Protein AF-U4TG75-F1 (afdb_monomer_lite)

Foldseek 3Di:
DDDDDDDDDDDDDDDDDPPPPPPPPPPPDDDQDAFEFEWPDPCDPADDPVQDPCLFALPDDPDPVCVVVVDRRFDAAEAAAPCFPVDKHKYFYAYPVRFGDQQPQKQKWKWFAAPVGAIEIGSPQWDDPDRRRRIIMGTDHNQLRQDFAKTSFIKMWIAGPVRPDIIITHTHIYGYHYDPPDNDDHDSYDDVVVVVVVVVVVVVVVVVVVVVVVVVVVVVVVVVVVVVVVVVVVVVVVVVVVVVVVVVVVVVVCPPPVVVVVVVVVVVVCVVVVVDDVVVVCPPPVNVVVVCVVVVD

Secondary structure (DSSP, 8-state):
--------------------------------PPEEEEES-S--SS--GGG-S-TTT--S--SHHHHHHT--SS-EEEEETT-TTT--EEEEEEETTSPBPP-TTEEEEEEEE-TT--EEEE-TTEEEEEGGGTEEEE---TTTTSS-EE-SEEEEEEEETTS--EEEPPP-EEEEE--TT--PPPPS-EEHHHHHHHHHHHHHHHHHHHHHHHHHHHHHHHHHHHHHHHHHHHHHHHHHHHHHHHHHHHHHTTTTHHHHHHHHHHHHHHHHTTSS-HHHHHTSHHHHHHHHHHHT-

Organism: NCBI:txid1231336

pLDDT: mean 71.34, std 18.8, range [27.69, 92.88]

Radius of gyration: 55.12 Å; chains: 1; bounding box: 110×77×167 Å

Sequence (297 aa):
MVQSTYQDQTAGDQNQSAQDQLAPTHGDLPFERPLVFYIGHDKAFYLQRTQTTDEETFTTPQTLLERYTDRRILPPVVLRQGESGMVKFTCLFLNYDGTPFDLNGLLASFEGSDTDGYPIVTDEGFGAVDAANGLLSWMPGREITKRAGHFRTAHFKLETVDRTGISITLDFDLHVIQNAVAWPKPEAGYLSEYNRGLRQMFEMQRIYSDSMQHRLDATELTIANRLQLMSARLSQMNTQLGNIQNAIDKNDLLTKSGAKDQITDLVKQALADGTIDINDIIQQADVRSSISKLAGN

Structure (mmCIF, N/CA/C/O backbone):
data_AF-U4TG75-F1
#
_entry.id   AF-U4TG75-F1
#
loop_
_atom_site.group_PDB
_atom_site.id
_atom_site.type_symbol
_atom_site.label_atom_id
_atom_site.label_alt_id
_atom_site.label_comp_id
_atom_site.label_asym_id
_atom_site.label_entity_id
_atom_site.label_seq_id
_atom_site.pdbx_PDB_ins_code
_atom_site.Cartn_x
_atom_site.Cartn_y
_atom_site.Cartn_z
_atom_site.occupancy
_atom_site.B_iso_or_equiv
_atom_site.auth_seq_id
_atom_site.auth_comp_id
_atom_site.auth_asym_id
_atom_site.auth_atom_id
_atom_site.pdbx_PDB_model_num
ATOM 1 N N . MET A 1 1 ? 21.920 -61.191 -60.377 1.00 35.59 1 MET A N 1
ATOM 2 C CA . MET A 1 1 ? 22.172 -60.020 -59.506 1.00 35.59 1 MET A CA 1
ATOM 3 C C . MET A 1 1 ? 21.392 -58.878 -60.145 1.00 35.59 1 MET A C 1
ATOM 5 O O . MET A 1 1 ? 21.698 -58.582 -61.284 1.00 35.59 1 MET A O 1
ATOM 9 N N . VAL A 1 2 ? 20.305 -58.308 -59.629 1.00 38.41 2 VAL A N 1
ATOM 10 C CA . VAL A 1 2 ? 19.799 -58.087 -58.265 1.00 38.41 2 VAL A CA 1
ATOM 11 C C . VAL A 1 2 ? 18.253 -58.065 -58.338 1.00 38.41 2 VAL A C 1
ATOM 13 O O . VAL A 1 2 ? 17.705 -57.524 -59.293 1.00 38.41 2 VAL A O 1
ATOM 16 N N . GLN A 1 3 ? 17.569 -58.667 -57.359 1.00 28.00 3 GLN A N 1
ATOM 17 C CA . GLN A 1 3 ? 16.126 -58.527 -57.085 1.00 28.00 3 GLN A CA 1
ATOM 18 C C . GLN A 1 3 ? 15.937 -57.599 -55.874 1.00 28.00 3 GLN A C 1
ATOM 20 O O . GLN A 1 3 ? 16.705 -57.726 -54.925 1.00 28.00 3 GLN A O 1
ATOM 25 N N . SER A 1 4 ? 14.913 -56.737 -55.898 1.00 32.59 4 SER A N 1
ATOM 26 C CA . SER A 1 4 ? 14.019 -56.360 -54.773 1.00 32.59 4 SER A CA 1
ATOM 27 C C . SER A 1 4 ? 13.130 -55.197 -55.263 1.00 32.59 4 SER A C 1
ATOM 29 O O . SER A 1 4 ? 13.667 -54.158 -55.630 1.00 32.59 4 SER A O 1
ATOM 31 N N . THR A 1 5 ? 11.852 -55.368 -55.611 1.00 33.56 5 THR A N 1
ATOM 32 C CA . THR A 1 5 ? 10.632 -55.603 -54.800 1.00 33.56 5 THR A CA 1
ATOM 33 C C . THR A 1 5 ? 10.155 -54.362 -54.028 1.00 33.56 5 THR A C 1
ATOM 35 O O . THR A 1 5 ? 10.804 -53.894 -53.099 1.00 33.56 5 THR A 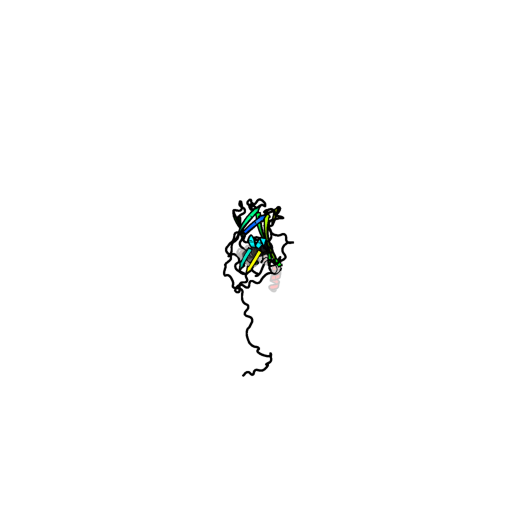O 1
ATOM 38 N N . TYR A 1 6 ? 8.987 -53.863 -54.451 1.00 32.72 6 TYR A N 1
ATOM 39 C CA . TYR A 1 6 ? 8.119 -52.876 -53.797 1.00 32.72 6 TYR A CA 1
ATOM 40 C C . TYR A 1 6 ? 7.576 -53.397 -52.451 1.00 32.72 6 TYR A C 1
ATOM 42 O O . TYR A 1 6 ? 7.063 -54.513 -52.424 1.00 32.72 6 TYR A O 1
ATOM 50 N N . GLN A 1 7 ? 7.583 -52.568 -51.400 1.00 31.28 7 GLN A N 1
ATOM 51 C CA . GLN A 1 7 ? 6.669 -52.619 -50.237 1.00 31.28 7 GLN A CA 1
ATOM 52 C C . GLN A 1 7 ? 6.463 -51.173 -49.752 1.00 31.28 7 GLN A C 1
ATOM 54 O O . GLN A 1 7 ? 7.431 -50.441 -49.571 1.00 31.28 7 GLN A O 1
ATOM 59 N N . ASP A 1 8 ? 5.268 -50.609 -49.904 1.00 29.34 8 ASP A N 1
ATOM 60 C CA . ASP A 1 8 ? 4.115 -50.660 -48.987 1.00 29.34 8 ASP A CA 1
ATOM 61 C C . ASP A 1 8 ? 4.384 -49.937 -47.654 1.00 29.34 8 ASP A C 1
ATOM 63 O O . ASP A 1 8 ? 5.054 -50.441 -46.755 1.00 29.34 8 ASP A O 1
ATOM 67 N N . GLN A 1 9 ? 3.895 -48.697 -47.582 1.00 34.97 9 GLN A N 1
ATOM 68 C CA . GLN A 1 9 ? 3.887 -47.857 -46.392 1.00 34.97 9 GLN A CA 1
ATOM 69 C C . GLN A 1 9 ? 2.525 -48.011 -45.724 1.00 34.97 9 GLN A C 1
ATOM 71 O O . GLN A 1 9 ? 1.570 -47.367 -46.139 1.00 34.97 9 GLN A O 1
ATOM 76 N N . THR A 1 10 ? 2.433 -48.823 -44.675 1.00 30.47 10 THR A N 1
ATOM 77 C CA . THR A 1 10 ? 1.522 -48.584 -43.545 1.00 30.47 10 THR A CA 1
ATOM 78 C C . THR A 1 10 ? 1.917 -49.442 -42.340 1.00 30.47 10 THR A C 1
ATOM 80 O O . THR A 1 10 ? 2.325 -50.588 -42.480 1.00 30.47 10 THR A O 1
ATOM 83 N N . ALA A 1 11 ? 1.712 -48.852 -41.159 1.00 28.62 11 ALA A N 1
ATOM 84 C CA . ALA A 1 11 ? 1.714 -49.445 -39.820 1.00 28.62 11 ALA A CA 1
ATOM 85 C C . ALA A 1 11 ? 3.076 -49.719 -39.151 1.00 28.62 11 ALA A C 1
ATOM 87 O O . ALA A 1 11 ? 3.708 -50.758 -39.310 1.00 28.62 11 ALA A O 1
ATOM 88 N N . GLY A 1 12 ? 3.436 -48.780 -38.275 1.00 27.69 12 GLY A N 1
ATOM 89 C CA . GLY A 1 12 ? 4.438 -48.923 -37.227 1.00 27.69 12 GLY A CA 1
ATOM 90 C C . GLY A 1 12 ? 4.221 -47.868 -36.142 1.00 27.69 12 GLY A C 1
ATOM 91 O O . GLY A 1 12 ? 5.112 -47.073 -35.874 1.00 27.69 12 GLY A O 1
ATOM 92 N N . ASP A 1 13 ? 3.013 -47.824 -35.570 1.00 33.47 13 ASP A N 1
ATOM 93 C CA . ASP A 1 13 ? 2.769 -47.181 -34.277 1.00 33.47 13 ASP A CA 1
ATOM 94 C C . ASP A 1 13 ? 3.615 -47.897 -33.219 1.00 33.47 13 ASP A C 1
ATOM 96 O O . ASP A 1 13 ? 3.438 -49.098 -33.014 1.00 33.47 13 ASP A O 1
ATOM 100 N N . GLN A 1 14 ? 4.517 -47.172 -32.553 1.00 29.17 14 GLN A N 1
ATOM 101 C CA . GLN A 1 14 ? 4.589 -47.105 -31.088 1.00 29.17 14 GLN A CA 1
ATOM 102 C C . GLN A 1 14 ? 5.772 -46.244 -30.614 1.00 29.17 14 GLN A C 1
ATOM 104 O O . GLN A 1 14 ? 6.928 -46.488 -30.944 1.00 29.17 14 GLN A O 1
ATOM 109 N N . ASN A 1 15 ? 5.439 -45.310 -29.720 1.00 33.03 15 ASN A N 1
ATOM 110 C CA . ASN A 1 15 ? 6.299 -44.756 -28.673 1.00 33.03 15 ASN A CA 1
ATOM 111 C C . ASN A 1 15 ? 7.528 -43.947 -29.090 1.00 33.03 15 ASN A C 1
ATOM 113 O O . ASN A 1 15 ? 8.650 -44.378 -28.854 1.00 33.03 15 ASN A O 1
ATOM 117 N N . GLN A 1 16 ? 7.312 -42.693 -29.487 1.00 31.17 16 GLN A N 1
ATOM 118 C CA . GLN A 1 16 ? 8.100 -41.587 -28.933 1.00 31.17 16 GLN A CA 1
ATOM 119 C C . GLN A 1 16 ? 7.142 -40.437 -28.640 1.00 31.17 16 GLN A C 1
ATOM 121 O O . GLN A 1 16 ? 6.866 -39.588 -29.482 1.00 31.17 16 GLN A O 1
ATOM 126 N N . SER A 1 17 ? 6.576 -40.471 -27.431 1.00 28.91 17 SER A N 1
ATOM 127 C CA . SER A 1 17 ? 6.026 -39.297 -26.761 1.00 28.91 17 SER A CA 1
ATOM 128 C C . SER A 1 17 ? 6.951 -38.122 -27.032 1.00 28.91 17 SER A C 1
ATOM 130 O O . SER A 1 17 ? 8.139 -38.211 -26.709 1.00 28.91 17 SER A O 1
ATOM 132 N N . ALA A 1 18 ? 6.396 -37.085 -27.657 1.00 33.47 18 ALA A N 1
ATOM 133 C CA . ALA A 1 18 ? 7.029 -35.799 -27.853 1.00 33.47 18 ALA A CA 1
ATOM 134 C C . ALA A 1 18 ? 7.706 -35.404 -26.541 1.00 33.47 18 ALA A C 1
ATOM 136 O O . ALA A 1 18 ? 7.055 -35.017 -25.573 1.00 33.47 18 ALA A O 1
ATOM 137 N N . GLN A 1 19 ? 9.021 -35.602 -26.490 1.00 30.70 19 GLN A N 1
ATOM 138 C CA . GLN A 1 19 ? 9.854 -34.911 -25.539 1.00 30.70 19 GLN A CA 1
ATOM 139 C C . GLN A 1 19 ? 9.694 -33.454 -25.937 1.00 30.70 19 GLN A C 1
ATOM 141 O O . GLN A 1 19 ? 10.280 -33.020 -26.930 1.00 30.70 19 GLN A O 1
ATOM 146 N N . ASP A 1 20 ? 8.833 -32.750 -25.202 1.00 36.22 20 ASP A N 1
ATOM 147 C CA . ASP A 1 20 ? 8.968 -31.324 -24.975 1.00 36.22 20 ASP A CA 1
ATOM 148 C C . ASP A 1 20 ? 10.453 -31.095 -24.725 1.00 36.22 20 ASP A C 1
ATOM 150 O O . ASP A 1 20 ? 10.990 -31.404 -23.656 1.00 36.22 20 ASP A O 1
ATOM 154 N N . GLN A 1 21 ? 11.148 -30.652 -25.768 1.00 34.31 21 GLN A N 1
ATOM 155 C CA . GLN A 1 21 ? 12.479 -30.112 -25.639 1.00 34.31 21 GLN A CA 1
ATOM 156 C C . GLN A 1 21 ? 12.279 -28.809 -24.876 1.00 34.31 21 GLN A C 1
ATOM 158 O O . GLN A 1 21 ? 12.128 -27.742 -25.464 1.00 34.31 21 GLN A O 1
ATOM 163 N N . LEU A 1 22 ? 12.204 -28.934 -23.547 1.00 36.91 22 LEU A N 1
ATOM 164 C CA . LEU A 1 22 ? 12.426 -27.857 -22.604 1.00 36.91 22 LEU A CA 1
ATOM 165 C C . LEU A 1 22 ? 13.678 -27.146 -23.093 1.00 36.91 22 LEU A C 1
ATOM 167 O O . LEU A 1 22 ? 14.778 -27.708 -23.058 1.00 36.91 22 LEU A O 1
ATOM 171 N N . ALA A 1 23 ? 13.478 -25.940 -23.625 1.00 33.78 23 ALA A N 1
ATOM 172 C CA . ALA A 1 23 ? 14.564 -25.049 -23.970 1.00 33.78 23 ALA A CA 1
ATOM 173 C C . ALA A 1 23 ? 15.543 -25.038 -22.787 1.00 33.78 23 ALA A C 1
ATOM 175 O O . ALA A 1 23 ? 15.088 -25.008 -21.638 1.00 33.78 23 ALA A O 1
ATOM 176 N N . PRO A 1 24 ? 16.863 -25.119 -23.030 1.00 34.06 24 PRO A N 1
ATOM 177 C CA . PRO A 1 24 ? 17.830 -25.150 -21.950 1.00 34.06 24 PRO A CA 1
ATOM 178 C C . PRO A 1 24 ? 17.619 -23.901 -21.102 1.00 34.06 24 PRO A C 1
ATOM 180 O O . PRO A 1 24 ? 17.888 -22.785 -21.546 1.00 34.06 24 PRO A O 1
ATOM 183 N N . THR A 1 25 ? 17.101 -24.095 -19.889 1.00 38.25 25 THR A N 1
ATOM 184 C CA . THR A 1 25 ? 17.026 -23.057 -18.872 1.00 38.25 25 THR A CA 1
ATOM 185 C C . THR A 1 25 ? 18.458 -22.635 -18.603 1.00 38.25 25 THR A C 1
ATOM 187 O O . THR A 1 25 ? 19.186 -23.327 -17.888 1.00 38.25 25 THR A O 1
ATOM 190 N N . HIS A 1 26 ? 18.886 -21.533 -19.220 1.00 34.78 26 HIS A N 1
ATOM 191 C CA . HIS A 1 26 ? 20.024 -20.787 -18.717 1.00 34.78 26 HIS A CA 1
ATOM 192 C C . HIS A 1 26 ? 19.678 -20.455 -17.271 1.00 34.78 26 HIS A C 1
ATOM 194 O O . HIS A 1 26 ? 18.754 -19.692 -16.994 1.00 34.78 26 HIS A O 1
ATOM 200 N N . GLY A 1 27 ? 20.363 -21.135 -16.355 1.00 39.12 27 GLY A N 1
ATOM 201 C CA . GLY A 1 27 ? 20.294 -20.910 -14.922 1.00 39.12 27 GLY A CA 1
ATOM 202 C C . GLY A 1 27 ? 20.982 -19.604 -14.549 1.00 39.12 27 GLY A C 1
ATOM 203 O O . GLY A 1 27 ? 21.851 -19.605 -13.686 1.00 39.12 27 GLY A O 1
ATOM 204 N N . ASP A 1 28 ? 20.590 -18.509 -15.191 1.00 39.69 28 ASP A N 1
ATOM 205 C CA . ASP A 1 28 ? 20.942 -17.171 -14.760 1.00 39.69 28 ASP A CA 1
ATOM 206 C C . ASP A 1 28 ? 19.847 -16.738 -13.789 1.00 39.69 28 ASP A C 1
ATOM 208 O O . ASP A 1 28 ? 18.754 -16.320 -14.173 1.00 39.69 28 ASP A O 1
ATOM 212 N N . LEU A 1 29 ? 20.128 -16.899 -12.494 1.00 50.81 29 LEU A N 1
ATOM 213 C CA . LEU A 1 29 ? 19.419 -16.149 -11.461 1.00 50.81 29 LEU A CA 1
ATOM 214 C C . LEU A 1 29 ? 19.407 -14.672 -11.897 1.00 50.81 29 LEU A C 1
ATOM 216 O O . LEU A 1 29 ? 20.460 -14.171 -12.306 1.00 50.81 29 LEU A O 1
ATOM 220 N N . PRO A 1 30 ? 18.264 -13.967 -11.854 1.00 49.81 30 PRO A N 1
ATOM 221 C CA . PRO A 1 30 ? 18.232 -12.571 -12.253 1.00 49.81 30 PRO A CA 1
ATOM 222 C C . PRO A 1 30 ? 19.154 -11.781 -11.321 1.00 49.81 30 PRO A C 1
ATOM 224 O O . PRO A 1 30 ? 18.874 -11.620 -10.136 1.00 49.81 30 PRO A O 1
ATOM 227 N N . PHE A 1 31 ? 20.292 -11.326 -11.845 1.00 49.25 31 PHE A N 1
ATOM 228 C CA . PHE A 1 31 ? 21.137 -10.369 -11.142 1.00 49.25 31 PHE A CA 1
ATOM 229 C C . PHE A 1 31 ? 20.318 -9.099 -10.898 1.00 49.25 31 PHE A C 1
ATOM 231 O O . PHE A 1 31 ? 19.658 -8.611 -11.820 1.00 49.25 31 PHE A O 1
ATOM 238 N N . GLU A 1 32 ? 20.373 -8.562 -9.679 1.00 55.28 32 GLU A N 1
ATOM 239 C CA . GLU A 1 32 ? 19.770 -7.277 -9.326 1.00 55.28 32 GLU A CA 1
ATOM 240 C C . GLU A 1 32 ? 20.377 -6.188 -10.220 1.00 55.28 32 GLU A C 1
ATOM 242 O O . GLU A 1 32 ? 21.497 -5.720 -10.008 1.00 55.28 32 GLU A O 1
ATOM 247 N N . ARG A 1 33 ? 19.663 -5.822 -11.286 1.00 63.62 33 ARG A N 1
ATOM 248 C CA . ARG A 1 33 ? 20.045 -4.708 -12.150 1.00 63.62 33 ARG A CA 1
ATOM 249 C C . ARG A 1 33 ? 19.366 -3.445 -11.633 1.00 63.62 33 ARG A C 1
ATOM 251 O O . ARG A 1 33 ? 18.177 -3.500 -11.313 1.00 63.62 33 ARG A O 1
ATOM 258 N N . PRO A 1 34 ? 20.084 -2.312 -11.555 1.00 72.12 34 PRO A N 1
ATOM 259 C CA . PRO A 1 34 ? 19.437 -1.048 -11.266 1.00 72.12 34 PRO A CA 1
ATOM 260 C C . PRO A 1 34 ? 18.454 -0.724 -12.398 1.00 72.12 34 PRO A C 1
ATOM 262 O O . PRO A 1 34 ? 18.806 -0.793 -13.578 1.00 72.12 34 PRO A O 1
ATOM 265 N N . LEU A 1 35 ? 17.219 -0.403 -12.032 1.00 82.81 35 LEU A N 1
ATOM 266 C CA . LEU A 1 35 ? 16.181 0.043 -12.951 1.00 82.81 35 LEU A CA 1
ATOM 267 C C . LEU A 1 35 ? 16.295 1.557 -13.093 1.00 82.81 35 LEU A C 1
ATOM 269 O O . LEU A 1 35 ? 16.417 2.255 -12.092 1.00 82.81 35 LEU A O 1
ATOM 273 N N . VAL A 1 36 ? 16.279 2.072 -14.319 1.00 82.69 36 VAL A N 1
ATOM 274 C CA . VAL A 1 36 ? 16.409 3.510 -14.584 1.00 82.69 36 VAL A CA 1
ATOM 275 C C . VAL A 1 36 ? 15.161 3.989 -15.307 1.00 82.69 36 VAL A C 1
ATOM 277 O O . VAL A 1 36 ? 14.793 3.427 -16.338 1.00 82.69 36 VAL A O 1
ATOM 280 N N . PHE A 1 37 ? 14.529 5.029 -14.770 1.00 83.56 37 PHE A N 1
ATOM 281 C CA . PHE A 1 37 ? 13.285 5.596 -15.273 1.00 83.56 37 PHE A CA 1
ATOM 282 C C . PHE A 1 37 ? 13.446 7.087 -15.538 1.00 83.56 37 PHE A C 1
ATOM 284 O O . PHE A 1 37 ? 14.014 7.813 -14.726 1.00 83.56 37 PHE A O 1
ATOM 291 N N . TYR A 1 38 ? 12.889 7.545 -16.655 1.00 79.56 38 TYR A N 1
ATOM 292 C CA . TYR A 1 38 ? 12.811 8.962 -16.994 1.00 79.56 38 TYR A CA 1
ATOM 293 C C . TYR A 1 38 ? 11.384 9.466 -16.760 1.00 79.56 38 TYR A C 1
ATOM 295 O O . TYR A 1 38 ? 10.428 8.901 -17.292 1.00 79.56 38 TYR A O 1
ATOM 303 N N . ILE A 1 39 ? 11.245 10.527 -15.968 1.00 77.69 39 ILE A N 1
ATOM 304 C CA . ILE A 1 39 ? 9.979 11.185 -15.637 1.00 77.69 39 ILE A CA 1
ATOM 305 C C . ILE A 1 39 ? 9.762 12.385 -16.568 1.00 77.69 39 ILE A C 1
ATOM 307 O O . ILE A 1 39 ? 10.696 13.121 -16.888 1.00 77.69 39 ILE A O 1
ATOM 311 N N . GLY A 1 40 ? 8.512 12.594 -16.996 1.00 63.59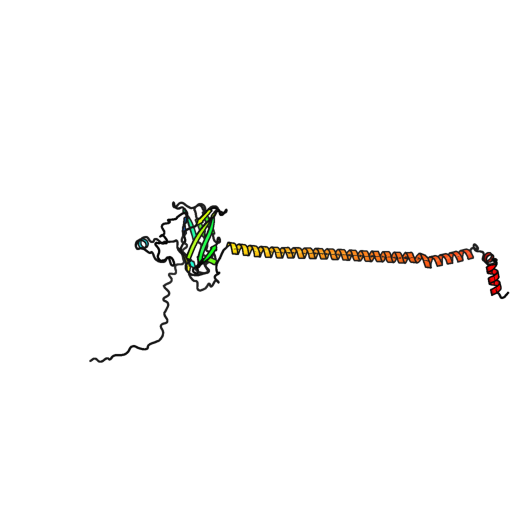 40 GLY A N 1
ATOM 312 C CA . GLY A 1 40 ? 8.116 13.768 -17.786 1.00 63.59 40 GLY A CA 1
ATOM 313 C C . GLY A 1 40 ? 8.324 13.635 -19.295 1.00 63.59 40 GLY A C 1
ATOM 314 O O . GLY A 1 40 ? 8.378 14.643 -19.995 1.00 63.59 40 GLY A O 1
ATOM 315 N N . HIS A 1 41 ? 8.437 12.410 -19.809 1.00 52.22 41 HIS A N 1
ATOM 316 C CA . HIS A 1 41 ? 8.673 12.167 -21.225 1.00 52.22 41 HIS A CA 1
ATOM 317 C C . HIS A 1 41 ? 7.406 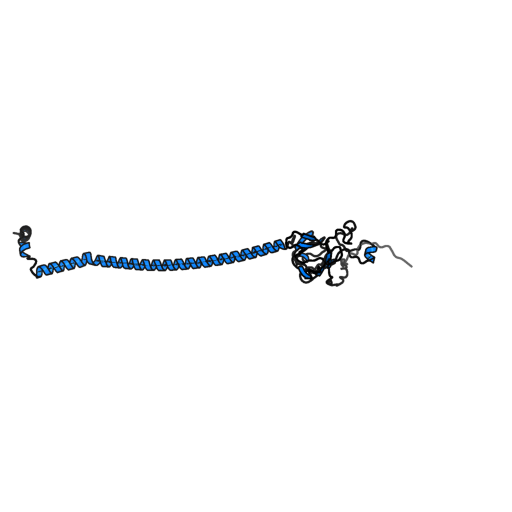11.706 -21.964 1.00 52.22 41 HIS A C 1
ATOM 319 O O . HIS A 1 41 ? 6.862 10.644 -21.687 1.00 52.22 41 HIS A O 1
ATOM 325 N N . ASP A 1 42 ? 7.015 12.462 -22.990 1.00 44.69 42 ASP A N 1
ATOM 326 C CA . ASP A 1 42 ? 6.185 12.030 -24.127 1.00 44.69 42 ASP A CA 1
ATOM 327 C C . ASP A 1 42 ? 7.014 11.302 -25.215 1.00 44.69 42 ASP A C 1
ATOM 329 O O . ASP A 1 42 ? 6.477 10.851 -26.228 1.00 44.69 42 ASP A O 1
ATOM 333 N N . LYS A 1 43 ? 8.345 11.239 -25.035 1.00 37.69 43 LYS A N 1
ATOM 334 C CA . LYS A 1 43 ? 9.351 10.880 -26.056 1.00 37.69 43 LYS A CA 1
ATOM 335 C C . LYS A 1 43 ? 10.631 10.269 -25.480 1.00 37.69 43 LYS A C 1
ATOM 337 O O . LYS A 1 43 ? 11.713 10.526 -26.015 1.00 37.69 43 LYS A O 1
ATOM 342 N N . ALA A 1 44 ? 10.569 9.526 -24.372 1.00 39.59 44 ALA A N 1
ATOM 343 C CA . ALA A 1 44 ? 11.759 8.776 -23.977 1.00 39.59 44 ALA A CA 1
ATOM 344 C C . ALA A 1 44 ? 12.118 7.880 -25.167 1.00 39.59 44 ALA A C 1
ATOM 346 O O . ALA A 1 44 ? 11.208 7.447 -25.871 1.00 39.59 44 ALA A O 1
ATOM 347 N N . PHE A 1 45 ? 13.410 7.730 -25.481 1.00 43.78 45 PHE A N 1
ATOM 348 C CA . PHE A 1 45 ? 13.898 7.028 -26.678 1.00 43.78 45 PHE A CA 1
ATOM 349 C C . PHE A 1 45 ? 13.615 5.516 -26.567 1.00 43.78 45 PHE A C 1
ATOM 351 O O . PHE A 1 45 ? 14.507 4.683 -26.442 1.00 43.78 45 PHE A O 1
ATOM 358 N N . TYR A 1 46 ? 12.334 5.198 -26.611 1.00 45.22 46 TYR A N 1
ATOM 359 C CA . TYR A 1 46 ? 11.671 3.918 -26.615 1.00 45.22 46 TYR A CA 1
ATOM 360 C C . TYR A 1 46 ? 10.645 4.050 -27.743 1.00 45.22 46 TYR A C 1
ATOM 362 O O . TYR A 1 46 ? 10.015 5.101 -27.902 1.00 45.22 46 TYR A O 1
ATOM 370 N N . LEU A 1 47 ? 10.584 3.050 -28.619 1.00 41.78 47 LEU A N 1
ATOM 371 C CA . LEU A 1 47 ? 9.776 3.106 -29.836 1.00 41.78 47 LEU A CA 1
ATOM 372 C C . LEU A 1 47 ? 8.333 3.512 -29.504 1.00 41.78 47 LEU A C 1
ATOM 374 O O . LEU A 1 47 ? 7.755 3.038 -28.527 1.00 41.78 47 LEU A O 1
ATOM 378 N N . GLN A 1 48 ? 7.747 4.389 -30.326 1.00 38.28 48 GLN A N 1
ATOM 379 C CA . GLN A 1 48 ? 6.318 4.680 -30.229 1.00 38.28 48 GLN A CA 1
ATOM 380 C C . GLN A 1 48 ? 5.537 3.368 -30.335 1.00 38.28 48 GLN A C 1
ATOM 382 O O . GLN A 1 48 ? 5.915 2.485 -31.103 1.00 38.28 48 GLN A O 1
ATOM 387 N N . ARG A 1 49 ? 4.410 3.268 -29.625 1.00 38.81 49 ARG A N 1
ATOM 388 C CA . ARG A 1 49 ? 3.503 2.109 -29.670 1.00 38.81 49 ARG A CA 1
ATOM 389 C C . ARG A 1 49 ? 3.142 1.677 -31.107 1.00 38.81 49 ARG A C 1
ATOM 391 O O . ARG A 1 49 ? 2.964 0.507 -31.391 1.00 38.81 49 ARG A O 1
ATOM 398 N N . THR A 1 50 ? 3.135 2.624 -32.047 1.00 40.22 50 THR A N 1
ATOM 399 C CA . THR A 1 50 ? 2.904 2.418 -33.489 1.00 40.22 50 THR A CA 1
ATOM 400 C C . THR A 1 50 ? 4.054 1.747 -34.251 1.00 40.22 50 THR A C 1
ATOM 402 O O . THR A 1 50 ? 3.900 1.456 -35.436 1.00 40.22 50 THR A O 1
ATOM 405 N N . GLN A 1 51 ? 5.207 1.535 -33.617 1.00 37.59 51 GLN A N 1
ATOM 406 C CA . GLN A 1 51 ? 6.413 0.953 -34.212 1.00 37.59 51 GLN A CA 1
ATOM 407 C C . GLN A 1 51 ? 6.776 -0.418 -33.624 1.00 37.59 51 GLN A C 1
ATOM 409 O O . GLN A 1 51 ? 7.781 -0.988 -34.041 1.00 37.59 51 GLN A O 1
ATOM 414 N N . THR A 1 52 ? 5.974 -0.959 -32.699 1.00 44.06 52 THR A N 1
ATOM 415 C CA . THR A 1 52 ? 6.112 -2.341 -32.222 1.00 44.06 52 THR A CA 1
ATOM 416 C C . THR A 1 52 ? 4.929 -3.182 -32.695 1.00 44.06 52 THR A C 1
ATOM 418 O O . THR A 1 52 ? 3.772 -2.809 -32.538 1.00 44.06 52 THR A O 1
ATOM 421 N N . THR A 1 53 ? 5.223 -4.318 -33.324 1.00 43.91 53 THR A N 1
ATOM 422 C CA . THR A 1 53 ? 4.226 -5.354 -33.666 1.00 43.91 53 THR A CA 1
ATOM 423 C C . THR A 1 53 ? 4.115 -6.440 -32.592 1.00 43.91 53 THR A C 1
ATOM 425 O O . THR A 1 53 ? 3.269 -7.321 -32.699 1.00 43.91 53 THR A O 1
ATOM 428 N N . ASP A 1 54 ? 4.954 -6.365 -31.557 1.00 46.69 54 ASP A N 1
ATOM 429 C CA . ASP A 1 54 ? 5.045 -7.309 -30.443 1.00 46.69 54 ASP A CA 1
ATOM 430 C C . ASP A 1 54 ? 4.801 -6.540 -29.136 1.00 46.69 54 ASP A C 1
ATOM 432 O O . ASP A 1 54 ? 5.726 -6.231 -28.387 1.00 46.69 54 ASP A O 1
ATOM 436 N N . GLU A 1 55 ? 3.546 -6.127 -28.926 1.00 43.97 55 GLU A N 1
ATOM 437 C CA . GLU A 1 55 ? 3.085 -5.492 -27.678 1.00 43.97 55 GLU A CA 1
ATOM 438 C C . GLU A 1 55 ? 2.852 -6.508 -26.546 1.00 43.97 55 GLU A C 1
ATOM 440 O O . GLU A 1 55 ? 2.564 -6.106 -25.424 1.00 43.97 55 GLU A O 1
ATOM 445 N N . GLU A 1 56 ? 2.925 -7.813 -26.827 1.00 44.38 56 GLU A N 1
ATOM 446 C CA . GLU A 1 56 ? 2.596 -8.852 -25.843 1.00 44.38 56 GLU A CA 1
ATOM 447 C C . GLU A 1 56 ? 3.823 -9.504 -25.212 1.00 44.38 56 GLU A C 1
ATOM 449 O O . GLU A 1 56 ? 3.773 -9.851 -24.034 1.00 44.38 56 GLU A O 1
ATOM 454 N N . THR A 1 57 ? 4.910 -9.708 -25.964 1.00 48.09 57 THR A N 1
ATOM 455 C CA . THR A 1 57 ? 6.049 -10.489 -25.460 1.00 48.09 57 THR A CA 1
ATOM 456 C C . THR A 1 57 ? 7.339 -9.688 -25.344 1.00 48.09 57 THR A C 1
ATOM 458 O O . THR A 1 57 ? 8.216 -10.091 -24.585 1.00 48.09 57 THR A O 1
ATOM 461 N N . PHE A 1 58 ? 7.465 -8.551 -26.043 1.00 55.62 58 PHE A N 1
ATOM 462 C CA . PHE A 1 58 ? 8.625 -7.643 -25.987 1.00 55.62 58 PHE A CA 1
ATOM 463 C C . PHE A 1 58 ? 9.991 -8.356 -26.118 1.00 55.62 58 PHE A C 1
ATOM 465 O O . PHE A 1 58 ? 11.020 -7.862 -25.646 1.00 55.62 58 PHE A O 1
ATOM 472 N N . THR A 1 59 ? 10.028 -9.534 -26.754 1.00 45.78 59 THR A N 1
ATOM 473 C CA . THR A 1 59 ? 11.177 -10.454 -26.672 1.00 45.78 59 THR A CA 1
ATOM 474 C C . THR A 1 59 ? 12.194 -10.259 -27.790 1.00 45.78 59 THR A C 1
ATOM 476 O O . THR A 1 59 ? 13.320 -10.756 -27.685 1.00 45.78 59 THR A O 1
ATOM 479 N N . THR A 1 60 ? 11.845 -9.536 -28.860 1.00 45.25 60 THR A N 1
ATOM 480 C CA . THR A 1 60 ? 12.708 -9.413 -30.042 1.00 45.25 60 THR A CA 1
ATOM 481 C C . THR A 1 60 ? 12.996 -7.956 -30.429 1.00 45.25 60 THR A C 1
ATOM 483 O O . THR A 1 60 ? 12.074 -7.146 -30.510 1.00 45.25 60 THR A O 1
ATOM 486 N N . PRO A 1 61 ? 14.271 -7.591 -30.696 1.00 49.69 61 PRO A N 1
ATOM 487 C CA . PRO A 1 61 ? 14.597 -6.300 -31.298 1.00 49.69 61 PRO A CA 1
ATOM 488 C C . PRO A 1 61 ? 14.015 -6.257 -32.717 1.00 49.69 61 PRO A C 1
ATOM 490 O O . PRO A 1 61 ? 14.307 -7.132 -33.541 1.00 49.69 61 PRO A O 1
ATOM 493 N N . GLN A 1 62 ? 13.178 -5.256 -32.987 1.00 47.19 62 GLN A N 1
ATOM 494 C CA . GLN A 1 62 ? 12.326 -5.181 -34.176 1.00 47.19 62 GLN A CA 1
ATOM 495 C C . GLN A 1 62 ? 13.101 -4.692 -35.412 1.00 47.19 62 GLN A C 1
ATOM 497 O O . GLN A 1 62 ? 12.680 -4.941 -36.543 1.00 47.19 62 GLN A O 1
ATOM 502 N N . THR A 1 63 ? 14.269 -4.058 -35.238 1.00 50.81 63 THR A N 1
ATOM 503 C CA . THR A 1 63 ? 15.106 -3.580 -36.354 1.00 50.81 63 THR A CA 1
ATOM 504 C C . THR A 1 63 ? 16.565 -4.060 -36.309 1.00 50.81 63 THR A C 1
ATOM 506 O O . THR A 1 63 ? 17.117 -4.428 -35.269 1.00 50.81 63 THR A O 1
ATOM 509 N N . LEU A 1 64 ? 17.243 -4.044 -37.470 1.00 48.97 64 LEU A N 1
ATOM 510 C CA . LEU A 1 64 ? 18.675 -4.374 -37.575 1.00 48.97 64 LEU A CA 1
ATOM 511 C C . LEU A 1 64 ? 19.557 -3.403 -36.771 1.00 48.97 64 LEU A C 1
ATOM 513 O O . LEU A 1 64 ? 20.593 -3.811 -36.254 1.00 48.97 64 LEU A O 1
ATOM 517 N N . LEU A 1 65 ? 19.143 -2.139 -36.635 1.00 50.66 65 LEU A N 1
ATOM 518 C CA . LEU A 1 65 ? 19.875 -1.126 -35.871 1.00 50.66 65 LEU A CA 1
ATOM 519 C C . LEU A 1 65 ? 19.788 -1.385 -34.355 1.00 50.66 65 LEU A C 1
ATOM 521 O O . LEU A 1 65 ? 20.770 -1.205 -33.635 1.00 50.66 65 LEU A O 1
ATOM 525 N N . GLU A 1 66 ? 18.637 -1.855 -33.871 1.00 50.91 66 GLU A N 1
ATOM 526 C CA . GLU A 1 66 ? 18.419 -2.230 -32.465 1.00 50.91 66 GLU A CA 1
ATOM 527 C C . GLU A 1 66 ? 19.255 -3.445 -32.058 1.00 50.91 66 GLU A C 1
ATOM 529 O O . GLU A 1 66 ? 19.829 -3.461 -30.972 1.00 50.91 66 GLU A O 1
ATOM 534 N N . ARG A 1 67 ? 19.424 -4.415 -32.968 1.00 50.31 67 ARG A N 1
ATOM 535 C CA . ARG A 1 67 ? 20.284 -5.591 -32.756 1.00 50.31 67 ARG A CA 1
ATOM 536 C C . ARG A 1 67 ? 21.776 -5.238 -32.654 1.00 50.31 67 ARG A C 1
ATOM 538 O O . ARG A 1 67 ? 22.513 -5.930 -31.965 1.00 50.31 67 ARG A O 1
ATOM 545 N N . TYR A 1 68 ? 22.219 -4.175 -33.330 1.00 45.38 68 TYR A N 1
ATOM 546 C CA . TYR A 1 68 ? 23.610 -3.695 -33.286 1.00 45.38 68 TYR A CA 1
ATOM 547 C C . TYR A 1 68 ? 23.905 -2.748 -32.115 1.00 45.38 68 TYR A C 1
ATOM 549 O O . TYR A 1 68 ? 25.069 -2.560 -31.773 1.00 45.38 68 TYR A O 1
ATOM 557 N N . THR A 1 69 ? 22.880 -2.129 -31.523 1.00 50.56 69 THR A N 1
ATOM 558 C CA . THR A 1 69 ? 23.035 -1.132 -30.447 1.00 50.56 69 THR A CA 1
ATOM 559 C C . THR A 1 69 ? 22.698 -1.672 -29.059 1.00 50.56 69 THR A C 1
ATOM 561 O O . THR A 1 69 ? 22.773 -0.916 -28.094 1.00 50.56 69 THR A O 1
ATOM 564 N N . ASP A 1 70 ? 22.327 -2.954 -28.956 1.00 43.44 70 ASP A N 1
ATOM 565 C CA . ASP A 1 70 ? 21.897 -3.619 -27.715 1.00 43.44 70 ASP A CA 1
ATOM 566 C C . ASP A 1 70 ? 20.804 -2.828 -26.963 1.00 43.44 70 ASP A C 1
ATOM 568 O O . ASP A 1 70 ? 20.680 -2.842 -25.735 1.00 43.44 70 ASP A O 1
ATOM 572 N N . ARG A 1 71 ? 19.992 -2.088 -27.730 1.00 41.28 71 ARG A N 1
ATOM 573 C CA . ARG A 1 71 ? 18.913 -1.247 -27.219 1.00 41.28 71 ARG A CA 1
ATOM 574 C C . ARG A 1 71 ? 17.734 -2.133 -26.834 1.00 41.28 71 ARG A C 1
ATOM 576 O O . ARG A 1 71 ? 16.857 -2.400 -27.648 1.00 41.28 71 ARG A O 1
ATOM 583 N N . ARG A 1 72 ? 17.700 -2.583 -25.578 1.00 43.81 72 ARG A N 1
ATOM 584 C CA . ARG A 1 72 ? 16.455 -3.067 -24.966 1.00 43.81 72 ARG A CA 1
ATOM 585 C C . ARG A 1 72 ? 15.475 -1.904 -24.824 1.00 43.81 72 ARG A C 1
ATOM 587 O O . ARG A 1 72 ? 15.848 -0.825 -24.370 1.00 43.81 72 ARG A O 1
ATOM 594 N N . ILE A 1 73 ? 14.235 -2.149 -25.243 1.00 56.78 73 ILE A N 1
ATOM 595 C CA . ILE A 1 73 ? 13.189 -1.132 -25.395 1.00 56.78 73 ILE A CA 1
ATOM 596 C C . ILE A 1 73 ? 12.519 -0.786 -24.058 1.00 56.78 73 ILE A C 1
ATOM 598 O O . ILE A 1 73 ? 11.931 0.277 -23.980 1.00 56.78 73 ILE A O 1
ATOM 602 N N . LEU A 1 74 ? 12.676 -1.581 -22.993 1.00 58.88 74 LEU A N 1
ATOM 603 C CA . LEU A 1 74 ? 12.193 -1.286 -21.636 1.00 58.88 74 LEU A CA 1
ATOM 604 C C . LEU A 1 74 ? 13.107 -1.953 -20.584 1.00 58.88 74 LEU A C 1
ATOM 606 O O . LEU A 1 74 ? 13.743 -2.964 -20.905 1.00 58.88 74 LEU A O 1
ATOM 610 N N . PRO A 1 75 ? 13.211 -1.431 -19.343 1.00 65.75 75 PRO A N 1
ATOM 611 C CA . PRO A 1 75 ? 13.913 -2.120 -18.260 1.00 65.75 75 PRO A CA 1
ATOM 612 C C . PRO A 1 75 ? 13.239 -3.477 -17.977 1.00 65.75 75 PRO A C 1
ATOM 614 O O . PRO A 1 75 ? 12.056 -3.485 -17.652 1.00 65.75 75 PRO A O 1
ATOM 617 N N . PRO A 1 76 ? 13.941 -4.619 -18.094 1.00 75.06 76 PRO A N 1
ATOM 618 C CA . PRO A 1 76 ? 13.345 -5.925 -17.849 1.00 75.06 76 PRO A CA 1
ATOM 619 C C . PRO A 1 76 ? 13.528 -6.339 -16.391 1.00 75.06 76 PRO A C 1
ATOM 621 O O . PRO A 1 76 ? 14.651 -6.382 -15.876 1.00 75.06 76 PRO A O 1
ATOM 624 N N . VAL A 1 77 ? 12.425 -6.703 -15.753 1.00 81.56 77 VAL A N 1
ATOM 625 C CA . VAL A 1 77 ? 12.354 -7.216 -14.390 1.00 81.56 77 VAL A CA 1
ATOM 626 C C . VAL A 1 77 ? 11.925 -8.671 -14.456 1.00 81.56 77 VAL A C 1
ATOM 628 O O . VAL A 1 77 ? 10.841 -8.991 -14.933 1.00 81.56 77 VAL A O 1
ATOM 631 N N . VAL A 1 78 ? 12.776 -9.566 -13.961 1.00 83.31 78 VAL A N 1
ATOM 632 C CA . VAL A 1 78 ? 12.492 -11.001 -13.936 1.00 83.31 78 VAL A CA 1
ATOM 633 C C . VAL A 1 78 ? 12.407 -11.460 -12.490 1.00 83.31 78 VAL A C 1
ATOM 635 O O . VAL A 1 78 ? 13.324 -11.241 -11.701 1.00 83.31 78 VAL A O 1
ATOM 638 N N . LEU A 1 79 ? 11.294 -12.097 -12.151 1.00 84.88 79 LEU A N 1
ATOM 639 C CA . LEU A 1 79 ? 10.982 -12.617 -10.825 1.00 84.88 79 LEU A CA 1
ATOM 640 C C . LEU A 1 79 ? 10.644 -14.097 -10.917 1.00 84.88 79 LEU A C 1
ATOM 642 O O . LEU A 1 79 ? 10.233 -14.578 -11.968 1.00 84.88 79 LEU A O 1
ATOM 646 N N . ARG A 1 80 ? 10.749 -14.825 -9.807 1.00 84.19 80 ARG A N 1
ATOM 647 C CA . ARG A 1 80 ? 10.183 -16.171 -9.703 1.00 84.19 80 ARG A CA 1
ATOM 648 C C . ARG A 1 80 ? 8.893 -16.139 -8.894 1.00 84.19 80 ARG A C 1
ATOM 650 O O . ARG A 1 80 ? 8.776 -15.436 -7.888 1.00 84.19 80 ARG A O 1
ATOM 657 N N . GLN A 1 81 ? 7.929 -16.947 -9.315 1.00 85.44 81 GLN A N 1
ATOM 658 C CA . GLN A 1 81 ? 6.673 -17.128 -8.604 1.00 85.44 81 GLN A CA 1
ATOM 659 C C . GLN A 1 81 ? 6.929 -17.569 -7.153 1.00 85.44 81 GLN A C 1
ATOM 661 O O . GLN A 1 81 ? 7.649 -18.538 -6.889 1.00 85.44 81 GLN A O 1
ATOM 666 N N . GLY A 1 82 ? 6.328 -16.844 -6.207 1.00 76.50 82 GLY A N 1
ATOM 667 C CA . GLY A 1 82 ? 6.476 -17.088 -4.771 1.00 76.50 82 GLY A CA 1
ATOM 668 C C . GLY A 1 82 ? 7.716 -16.476 -4.102 1.00 76.50 82 GLY A C 1
ATOM 669 O O . GLY A 1 82 ? 7.769 -16.489 -2.877 1.00 76.50 82 GLY A O 1
ATOM 670 N N . GLU A 1 83 ? 8.660 -15.877 -4.837 1.00 78.56 83 GLU A N 1
ATOM 671 C CA . GLU A 1 83 ? 9.848 -15.200 -4.266 1.00 78.56 83 GLU A CA 1
ATOM 672 C C . GLU A 1 83 ? 9.571 -13.733 -3.878 1.00 78.56 83 GLU A C 1
ATOM 674 O O . GLU A 1 83 ? 10.432 -12.856 -3.968 1.00 78.56 83 GLU A O 1
ATOM 679 N N . SER A 1 84 ? 8.344 -13.432 -3.442 1.00 75.06 84 SER A N 1
ATOM 680 C CA . SER A 1 84 ? 8.029 -12.084 -2.963 1.00 75.06 84 SER A CA 1
ATOM 681 C C . SER A 1 84 ? 8.846 -11.724 -1.731 1.00 75.06 84 SER A C 1
ATOM 683 O O . SER A 1 84 ? 9.032 -12.543 -0.832 1.00 75.06 84 SER A O 1
ATOM 685 N N . GLY A 1 85 ? 9.315 -10.479 -1.683 1.00 72.44 85 GLY A N 1
ATOM 686 C CA . GLY A 1 85 ? 10.087 -9.979 -0.553 1.00 72.44 85 GLY A CA 1
ATOM 687 C C . GLY A 1 85 ? 11.543 -10.449 -0.511 1.00 72.44 85 GLY A C 1
ATOM 688 O O . GLY A 1 85 ? 12.272 -10.055 0.393 1.00 72.44 85 GLY A O 1
ATOM 689 N N . MET A 1 86 ? 11.974 -11.288 -1.459 1.00 77.12 86 MET A N 1
ATOM 690 C CA . MET A 1 86 ? 13.340 -11.824 -1.500 1.00 77.12 86 MET A CA 1
ATOM 691 C C . MET A 1 86 ? 14.249 -11.082 -2.480 1.00 77.12 86 MET A C 1
ATOM 693 O O . MET A 1 86 ? 15.464 -11.119 -2.318 1.00 77.12 86 MET A O 1
ATOM 697 N N . VAL A 1 87 ? 13.667 -10.409 -3.477 1.00 81.62 87 VAL A N 1
ATOM 698 C CA . VAL A 1 87 ? 14.398 -9.662 -4.506 1.00 81.62 87 VAL A CA 1
ATOM 699 C C . VAL A 1 87 ? 14.181 -8.171 -4.297 1.00 81.62 87 VAL A C 1
ATOM 701 O O . VAL A 1 87 ? 13.039 -7.721 -4.165 1.00 81.62 87 VAL A O 1
ATOM 704 N N . LYS A 1 88 ? 15.274 -7.404 -4.282 1.00 86.69 88 LYS A N 1
ATOM 705 C CA . LYS A 1 88 ? 15.248 -5.949 -4.135 1.00 86.69 88 LYS A CA 1
ATOM 706 C C . LYS A 1 88 ? 15.820 -5.293 -5.387 1.00 86.69 88 LYS A C 1
ATOM 708 O O . LYS A 1 88 ? 16.942 -5.570 -5.791 1.00 86.69 88 LYS A O 1
ATOM 713 N N . PHE A 1 89 ? 15.066 -4.372 -5.973 1.00 87.00 89 PHE A N 1
ATOM 714 C CA . PHE A 1 89 ? 15.519 -3.556 -7.093 1.00 87.00 89 PHE A CA 1
ATOM 715 C C . PHE A 1 89 ? 15.870 -2.158 -6.614 1.00 87.00 89 PHE A C 1
ATOM 717 O O . PHE A 1 89 ? 15.115 -1.530 -5.871 1.00 87.00 89 PHE A O 1
ATOM 724 N N . THR A 1 90 ? 17.007 -1.649 -7.072 1.00 89.19 90 THR A N 1
ATOM 725 C CA . THR A 1 90 ? 17.345 -0.231 -6.933 1.00 89.19 90 THR A CA 1
ATOM 726 C C . THR A 1 90 ? 16.813 0.500 -8.158 1.00 89.19 90 THR A C 1
ATOM 728 O O . THR A 1 90 ? 17.199 0.179 -9.276 1.00 89.19 90 THR A O 1
ATOM 731 N N . CYS A 1 91 ? 15.917 1.457 -7.953 1.00 89.50 91 CYS A N 1
ATOM 732 C CA . CYS A 1 91 ? 15.277 2.260 -8.987 1.00 89.50 91 CYS A CA 1
ATOM 733 C C . CYS A 1 91 ? 15.852 3.680 -8.953 1.00 89.50 91 CYS A C 1
ATOM 735 O O . CYS A 1 91 ? 15.808 4.333 -7.913 1.00 89.50 91 CYS A O 1
ATOM 737 N N . LEU A 1 92 ? 16.380 4.150 -10.079 1.00 89.38 92 LEU A N 1
ATOM 738 C CA . LEU A 1 92 ? 16.864 5.509 -10.284 1.00 89.38 92 LEU A CA 1
ATOM 739 C C . LEU A 1 92 ? 15.867 6.267 -11.160 1.00 89.38 92 LEU A C 1
ATOM 741 O O . LEU A 1 92 ? 15.602 5.862 -12.291 1.00 89.38 92 LEU A O 1
ATOM 745 N N . PHE A 1 93 ? 15.353 7.376 -10.650 1.00 88.19 93 PHE A N 1
ATOM 746 C CA . PHE A 1 93 ? 14.441 8.263 -11.354 1.00 88.19 93 PHE A CA 1
ATOM 747 C C . PHE A 1 93 ? 15.185 9.521 -11.794 1.00 88.19 93 PHE A C 1
ATOM 749 O O . PHE A 1 93 ? 15.851 10.182 -10.997 1.00 88.19 93 PHE A O 1
ATOM 756 N N . LEU A 1 94 ? 15.070 9.844 -13.076 1.00 86.19 94 LEU A N 1
ATOM 757 C CA . LEU A 1 94 ? 15.727 10.975 -13.717 1.00 86.19 94 LEU A CA 1
ATOM 758 C C . LEU A 1 94 ? 14.683 11.884 -14.366 1.00 86.19 94 LEU A C 1
ATOM 760 O O . LEU A 1 94 ? 13.662 11.421 -14.873 1.00 86.19 94 LEU A O 1
ATOM 764 N N . ASN A 1 95 ? 14.955 13.180 -14.390 1.00 83.81 95 ASN A N 1
ATOM 765 C CA . ASN A 1 95 ? 14.251 14.143 -15.226 1.00 83.81 95 ASN A CA 1
ATOM 766 C C . ASN A 1 95 ? 14.574 13.915 -16.712 1.00 83.81 95 ASN A C 1
ATOM 768 O O . ASN A 1 95 ? 15.549 13.248 -17.065 1.00 83.81 95 ASN A O 1
ATOM 772 N N . TYR A 1 96 ? 13.796 14.543 -17.597 1.00 75.81 96 TYR A N 1
ATOM 773 C CA . TYR A 1 96 ? 14.052 14.569 -19.045 1.00 75.81 96 TYR A CA 1
ATOM 774 C C . TYR A 1 96 ? 15.494 14.972 -19.413 1.00 75.81 96 TYR A C 1
ATOM 776 O O . TYR A 1 96 ? 16.077 14.437 -20.352 1.00 75.81 96 TYR A O 1
ATOM 784 N N . ASP A 1 97 ? 16.081 15.908 -18.670 1.00 77.56 97 ASP A N 1
ATOM 785 C CA . ASP A 1 97 ? 17.440 16.409 -18.894 1.00 77.56 97 ASP A CA 1
ATOM 786 C C . ASP A 1 97 ? 18.543 15.474 -18.358 1.00 77.56 97 ASP A C 1
ATOM 788 O O . ASP A 1 97 ? 19.730 15.777 -18.483 1.00 77.56 97 ASP A O 1
ATOM 792 N N . GLY A 1 98 ? 18.165 14.327 -17.782 1.00 77.38 98 GLY A N 1
ATOM 793 C CA . GLY A 1 98 ? 19.075 13.355 -17.184 1.00 77.38 98 GLY A CA 1
ATOM 794 C C . GLY A 1 98 ? 19.540 13.715 -15.774 1.00 77.38 98 GLY A C 1
ATOM 795 O O . GLY A 1 98 ? 20.358 12.986 -15.213 1.00 77.38 98 GLY A O 1
ATOM 796 N N . THR A 1 99 ? 19.039 14.805 -15.184 1.00 86.38 99 THR A N 1
ATOM 797 C CA . THR A 1 99 ? 19.311 15.132 -13.778 1.00 86.38 99 THR A CA 1
ATOM 798 C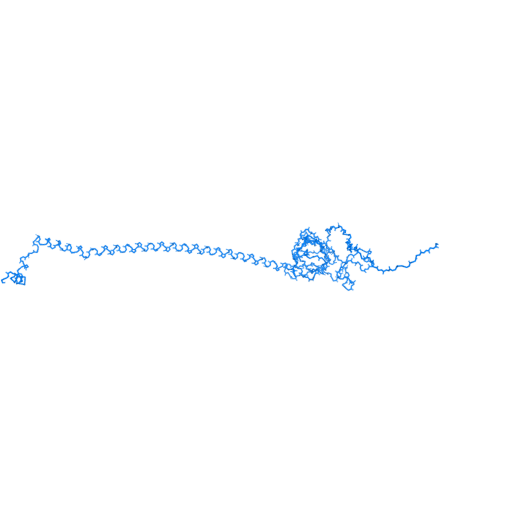 C . THR A 1 99 ? 18.499 14.236 -12.838 1.00 86.38 99 THR A C 1
ATOM 800 O O . THR A 1 99 ? 17.426 13.767 -13.221 1.00 86.38 99 THR A O 1
ATOM 803 N N . PRO A 1 100 ? 18.975 13.977 -11.607 1.00 88.31 100 PRO A N 1
ATOM 804 C CA . PRO A 1 100 ? 18.200 13.251 -10.605 1.00 88.31 100 PRO A CA 1
ATOM 805 C C . PRO A 1 100 ? 16.823 13.876 -10.352 1.00 88.31 100 PRO A C 1
ATOM 807 O O . PRO A 1 100 ? 16.712 15.089 -10.168 1.00 88.31 100 PRO A O 1
ATOM 810 N N . PHE A 1 101 ? 15.780 13.048 -10.333 1.00 88.31 101 PHE A N 1
ATOM 811 C CA . PHE A 1 101 ? 14.433 13.470 -9.954 1.00 88.31 101 PHE A CA 1
ATOM 812 C C . PHE A 1 101 ? 14.292 13.423 -8.429 1.00 88.31 101 PHE A C 1
ATOM 814 O O . PHE A 1 101 ? 14.503 12.371 -7.831 1.00 88.31 101 PHE A O 1
ATOM 821 N N . ASP A 1 102 ? 13.940 14.541 -7.792 1.00 89.31 102 ASP A N 1
ATOM 822 C CA . ASP A 1 102 ? 13.773 14.586 -6.335 1.00 89.31 102 ASP A CA 1
ATOM 823 C C . ASP A 1 102 ? 12.509 13.825 -5.909 1.00 89.31 102 ASP A C 1
ATOM 825 O O . ASP A 1 102 ? 11.392 14.162 -6.304 1.00 89.31 102 ASP A O 1
ATOM 829 N N . LEU A 1 103 ? 12.695 12.787 -5.094 1.00 88.31 103 LEU A N 1
ATOM 830 C CA . LEU A 1 103 ? 11.624 11.941 -4.567 1.00 88.31 103 LEU A CA 1
ATOM 831 C C . LEU A 1 103 ? 11.149 12.377 -3.173 1.00 88.31 103 LEU A C 1
ATOM 833 O O . LEU A 1 103 ? 10.256 11.745 -2.603 1.00 88.31 103 LEU A O 1
ATOM 837 N N . ASN A 1 104 ? 11.742 13.417 -2.580 1.00 89.19 104 ASN A N 1
ATOM 838 C CA . ASN A 1 104 ? 11.356 13.865 -1.246 1.00 89.19 104 ASN A CA 1
ATOM 839 C C . ASN A 1 104 ? 9.908 14.370 -1.223 1.00 89.19 104 ASN A C 1
ATOM 841 O O . ASN A 1 104 ? 9.504 15.220 -2.011 1.00 89.19 104 ASN A O 1
ATOM 845 N N . GLY A 1 105 ? 9.117 13.860 -0.276 1.00 85.50 105 GLY A N 1
ATOM 846 C CA . GLY A 1 105 ? 7.696 14.207 -0.177 1.00 85.50 105 GLY A CA 1
ATOM 847 C C . GLY A 1 105 ? 6.820 13.578 -1.267 1.00 85.50 105 GLY A C 1
ATOM 848 O O . GLY A 1 105 ? 5.669 13.991 -1.423 1.00 85.50 105 GLY A O 1
ATOM 849 N N . LEU A 1 106 ? 7.336 12.580 -1.993 1.00 88.56 106 LEU A N 1
ATOM 850 C CA . LEU A 1 106 ? 6.557 11.758 -2.911 1.00 88.56 106 LEU A CA 1
ATOM 851 C C . LEU A 1 106 ? 6.298 10.366 -2.322 1.00 88.56 106 LEU A C 1
ATOM 853 O O . LEU A 1 106 ? 7.139 9.771 -1.648 1.00 88.56 106 LEU A O 1
ATOM 857 N N . LEU A 1 107 ? 5.111 9.846 -2.599 1.00 89.94 107 LEU A N 1
ATOM 858 C CA . LEU A 1 107 ? 4.666 8.491 -2.329 1.00 89.94 107 LEU A CA 1
ATOM 859 C C . LEU A 1 107 ? 4.787 7.692 -3.625 1.00 89.94 107 LEU A C 1
ATOM 861 O O . LEU A 1 107 ? 4.223 8.076 -4.649 1.00 89.94 107 LEU A O 1
ATOM 865 N N . ALA A 1 108 ? 5.528 6.589 -3.579 1.00 91.31 108 ALA A N 1
ATOM 866 C CA . ALA A 1 108 ? 5.672 5.685 -4.709 1.00 91.31 108 ALA A CA 1
ATOM 867 C C . ALA A 1 108 ? 4.662 4.539 -4.614 1.00 91.31 108 ALA A C 1
ATOM 869 O O . ALA A 1 108 ? 4.455 3.958 -3.550 1.00 91.31 108 ALA A O 1
ATOM 870 N N . SER A 1 109 ? 4.066 4.200 -5.749 1.00 91.19 109 SER A N 1
ATOM 871 C CA . SER A 1 109 ? 3.175 3.059 -5.911 1.00 91.19 109 SER A CA 1
ATOM 872 C C . SER A 1 109 ? 3.485 2.336 -7.217 1.00 91.19 109 SER A C 1
ATOM 874 O O . SER A 1 109 ? 3.938 2.935 -8.192 1.00 91.19 109 SER A O 1
ATOM 876 N N . PHE A 1 110 ? 3.280 1.028 -7.216 1.00 92.88 110 PHE A N 1
ATOM 877 C CA . PHE A 1 110 ? 3.282 0.186 -8.399 1.00 92.88 110 PHE A CA 1
ATOM 878 C C . PHE A 1 110 ? 1.842 0.011 -8.864 1.00 92.88 110 PHE A C 1
ATOM 880 O O . PHE A 1 110 ? 0.968 -0.346 -8.068 1.00 92.88 110 PHE A O 1
ATOM 887 N N . GLU A 1 111 ? 1.619 0.212 -10.153 1.00 90.06 111 GLU A N 1
ATOM 888 C CA . GLU A 1 111 ? 0.351 -0.043 -10.818 1.00 90.06 111 GLU A CA 1
ATOM 889 C C . GLU A 1 111 ? 0.627 -0.884 -12.065 1.00 90.06 111 GLU A C 1
ATOM 891 O O . GLU A 1 111 ? 1.542 -0.610 -12.838 1.00 90.06 111 GLU A O 1
ATOM 896 N N . GLY A 1 112 ? -0.151 -1.939 -12.261 1.00 88.25 112 GLY A N 1
ATOM 897 C CA . GLY A 1 112 ? 0.026 -2.820 -13.403 1.00 88.25 112 GLY A CA 1
ATOM 898 C C . GLY A 1 112 ? -1.113 -3.808 -13.553 1.00 88.25 112 GLY A C 1
ATOM 899 O O . GLY A 1 112 ? -2.018 -3.874 -12.719 1.00 88.25 112 GLY A O 1
ATOM 900 N N . SER A 1 113 ? -1.067 -4.588 -14.624 1.00 87.50 113 SER A N 1
ATOM 901 C CA . SER A 1 113 ? -1.989 -5.694 -14.856 1.00 87.50 113 SER A CA 1
ATOM 902 C C . SER A 1 113 ? -1.218 -6.974 -15.140 1.00 87.50 113 SER A C 1
ATOM 904 O O . SER A 1 113 ? -0.255 -6.982 -15.908 1.00 87.50 113 SER A O 1
ATOM 906 N N . ASP A 1 114 ? -1.620 -8.052 -14.474 1.00 85.19 114 ASP A N 1
ATOM 907 C CA . ASP A 1 114 ? -0.969 -9.351 -14.627 1.00 85.19 114 ASP A CA 1
ATOM 908 C C . ASP A 1 114 ? -1.236 -9.992 -16.002 1.00 85.19 114 ASP A C 1
ATOM 910 O O . ASP A 1 114 ? -1.946 -9.438 -16.844 1.00 85.19 114 ASP A O 1
ATOM 914 N N . THR A 1 115 ? -0.688 -11.191 -16.225 1.00 84.12 115 THR A N 1
ATOM 915 C CA . THR A 1 115 ? -0.853 -11.969 -17.465 1.00 84.12 115 THR A CA 1
ATOM 916 C C . THR A 1 115 ? -2.322 -12.142 -17.887 1.00 84.12 115 THR A C 1
ATOM 918 O O . THR A 1 115 ? -2.649 -12.108 -19.078 1.00 84.12 115 THR A O 1
ATOM 921 N N . ASP A 1 116 ? -3.235 -12.280 -16.921 1.00 82.19 116 ASP A N 1
ATOM 922 C CA . ASP A 1 116 ? -4.671 -12.474 -17.156 1.00 82.19 116 ASP A CA 1
ATOM 923 C C . ASP A 1 116 ? -5.424 -11.137 -17.322 1.00 82.19 116 ASP A C 1
ATOM 925 O O . ASP A 1 116 ? -6.562 -11.118 -17.799 1.00 82.19 116 ASP A O 1
ATOM 929 N N . GLY A 1 117 ? -4.778 -10.010 -17.013 1.00 80.12 117 GLY A N 1
ATOM 930 C CA . GLY A 1 117 ? -5.326 -8.660 -17.102 1.00 80.12 117 GLY A CA 1
ATOM 931 C C . GLY A 1 117 ? -5.964 -8.156 -15.809 1.00 80.12 117 GLY A C 1
ATOM 932 O O . GLY A 1 117 ? -6.687 -7.158 -15.847 1.00 80.12 117 GLY A O 1
ATOM 933 N N . TYR A 1 118 ? -5.732 -8.811 -14.670 1.00 84.81 118 TYR A N 1
ATOM 934 C CA . TYR A 1 118 ? -6.232 -8.314 -13.393 1.00 84.81 118 TYR A CA 1
ATOM 935 C C . TYR A 1 118 ? -5.368 -7.160 -12.878 1.00 84.81 118 TYR A C 1
ATOM 937 O O . TYR A 1 118 ? -4.138 -7.263 -12.894 1.00 84.81 118 TYR A O 1
ATOM 945 N N . PRO A 1 119 ? -5.988 -6.071 -12.393 1.00 87.94 119 PRO A N 1
ATOM 946 C CA . PRO A 1 119 ? -5.254 -4.918 -11.903 1.00 87.94 119 PRO A CA 1
ATOM 947 C C . PRO A 1 119 ? -4.598 -5.221 -10.553 1.00 87.94 119 PRO A C 1
ATOM 949 O O . PRO A 1 119 ? -5.228 -5.760 -9.635 1.00 87.94 119 PRO A O 1
ATOM 952 N N . ILE A 1 120 ? -3.337 -4.823 -10.430 1.00 89.50 120 ILE A N 1
ATOM 953 C CA . ILE A 1 120 ? -2.550 -4.864 -9.204 1.00 89.50 120 ILE A CA 1
ATOM 954 C C . ILE A 1 120 ? -2.070 -3.447 -8.922 1.00 89.50 120 ILE A C 1
ATOM 956 O O . ILE A 1 120 ? -1.312 -2.869 -9.698 1.00 89.50 120 ILE A O 1
ATOM 960 N N . VAL A 1 121 ? -2.505 -2.905 -7.789 1.00 90.62 121 VAL A N 1
ATOM 961 C CA . VAL A 1 121 ? -2.064 -1.606 -7.285 1.00 90.62 121 VAL A CA 1
ATOM 962 C C . VAL A 1 121 ? -1.537 -1.792 -5.872 1.00 90.62 121 VAL A C 1
ATOM 964 O O . VAL A 1 121 ? -2.253 -2.266 -4.982 1.00 90.62 121 VAL A O 1
ATOM 967 N N . THR A 1 122 ? -0.268 -1.450 -5.669 1.00 89.94 122 THR A N 1
ATOM 968 C CA . THR A 1 122 ? 0.403 -1.599 -4.378 1.00 89.94 122 THR A CA 1
ATOM 969 C C . THR A 1 122 ? 1.381 -0.466 -4.121 1.00 89.94 122 THR A C 1
ATOM 971 O O . THR A 1 122 ? 2.232 -0.154 -4.943 1.00 89.94 122 THR A O 1
ATOM 974 N N . ASP A 1 123 ? 1.294 0.118 -2.938 1.00 88.62 123 ASP A N 1
ATOM 975 C CA . ASP A 1 123 ? 2.243 1.079 -2.372 1.00 88.62 123 ASP A CA 1
ATOM 976 C C . ASP A 1 123 ? 3.219 0.415 -1.381 1.00 88.62 123 ASP A C 1
ATOM 978 O O . ASP A 1 123 ? 4.064 1.064 -0.769 1.00 88.62 123 ASP A O 1
ATOM 982 N N . GLU A 1 124 ? 3.122 -0.905 -1.221 1.00 86.62 124 GLU A N 1
ATOM 983 C CA . GLU A 1 124 ? 4.011 -1.685 -0.366 1.00 86.62 124 GLU A CA 1
ATOM 984 C C . GLU A 1 124 ? 5.339 -2.018 -1.059 1.00 86.62 124 GLU A C 1
ATOM 986 O O . GLU A 1 124 ? 5.412 -2.186 -2.278 1.00 86.62 124 GLU A O 1
ATOM 991 N N . GLY A 1 125 ? 6.391 -2.187 -0.253 1.00 85.62 125 GLY A N 1
ATOM 992 C CA . GLY A 1 125 ? 7.699 -2.650 -0.724 1.00 85.62 125 GLY A CA 1
ATOM 993 C C . GLY A 1 125 ? 8.625 -1.548 -1.238 1.00 85.62 125 GLY A C 1
ATOM 994 O O . GLY A 1 125 ? 9.737 -1.848 -1.666 1.00 85.62 125 GLY A O 1
ATOM 995 N N . PHE A 1 126 ? 8.213 -0.283 -1.165 1.00 89.31 126 PHE A N 1
ATOM 996 C CA . PHE A 1 126 ? 9.078 0.853 -1.461 1.00 89.31 126 PHE A CA 1
ATOM 997 C C . PHE A 1 126 ? 9.841 1.317 -0.218 1.00 89.31 126 PHE A C 1
ATOM 999 O O . PHE A 1 126 ? 9.283 1.440 0.871 1.00 89.31 126 PHE A O 1
ATOM 1006 N N . GLY A 1 127 ? 11.130 1.599 -0.383 1.00 86.69 127 GLY A N 1
ATOM 1007 C CA . GLY A 1 127 ? 11.972 2.181 0.657 1.00 86.69 127 GLY A CA 1
ATOM 1008 C C . GLY A 1 127 ? 12.943 3.190 0.063 1.00 86.69 127 GLY A C 1
ATOM 1009 O O . GLY A 1 127 ? 13.575 2.905 -0.951 1.00 86.69 127 GLY A O 1
ATOM 1010 N N . ALA A 1 128 ? 13.085 4.360 0.682 1.00 79.81 128 ALA A N 1
ATOM 1011 C CA . ALA A 1 128 ? 14.032 5.373 0.226 1.00 79.81 128 ALA A CA 1
ATOM 1012 C C . ALA A 1 128 ? 15.481 4.900 0.439 1.00 79.81 128 ALA A C 1
ATOM 1014 O O . ALA A 1 128 ? 15.830 4.435 1.525 1.00 79.81 128 ALA A O 1
ATOM 1015 N N . VAL A 1 129 ? 16.314 5.015 -0.599 1.00 84.44 129 VAL A N 1
ATOM 1016 C CA . VAL A 1 129 ? 17.768 4.791 -0.501 1.00 84.44 129 VAL A CA 1
ATOM 1017 C C . VAL A 1 129 ? 18.472 6.141 -0.471 1.00 84.44 129 VAL A C 1
ATOM 1019 O O . VAL A 1 129 ? 19.207 6.427 0.467 1.00 84.44 129 VAL A O 1
ATOM 1022 N N . ASP A 1 130 ? 18.185 6.982 -1.462 1.00 89.25 130 ASP A N 1
ATOM 1023 C CA . ASP A 1 130 ? 18.644 8.364 -1.541 1.00 89.25 130 ASP A CA 1
ATOM 1024 C C . ASP A 1 130 ? 17.628 9.172 -2.359 1.00 89.25 130 ASP A C 1
ATOM 1026 O O . ASP A 1 130 ? 17.741 9.330 -3.575 1.00 89.25 130 ASP A O 1
ATOM 1030 N N . ALA A 1 131 ? 16.574 9.625 -1.676 1.00 87.81 131 ALA A N 1
ATOM 1031 C CA . ALA A 1 131 ? 15.435 10.283 -2.309 1.00 87.81 131 ALA A CA 1
ATOM 1032 C C . ALA A 1 131 ? 15.814 11.603 -3.002 1.00 87.81 131 ALA A C 1
ATOM 1034 O O . ALA A 1 131 ? 15.259 11.906 -4.054 1.00 87.81 131 ALA A O 1
ATOM 1035 N N . ALA A 1 132 ? 16.786 12.349 -2.462 1.00 88.25 132 ALA A N 1
ATOM 1036 C CA . ALA A 1 132 ? 17.241 13.611 -3.051 1.00 88.25 132 ALA A CA 1
ATOM 1037 C C . ALA A 1 132 ? 17.920 13.407 -4.414 1.00 88.25 132 ALA A C 1
ATOM 1039 O O . ALA A 1 132 ? 17.836 14.270 -5.283 1.00 88.25 132 ALA A O 1
ATOM 1040 N N . ASN A 1 133 ? 18.564 12.252 -4.607 1.00 89.50 133 ASN A N 1
ATOM 1041 C CA . ASN A 1 133 ? 19.201 11.868 -5.865 1.00 89.50 133 ASN A CA 1
ATOM 1042 C C . ASN A 1 133 ? 18.346 10.894 -6.696 1.00 89.50 133 ASN A C 1
ATOM 1044 O O . ASN A 1 133 ? 18.864 10.222 -7.588 1.00 89.50 133 ASN A O 1
ATOM 1048 N N . GLY A 1 134 ? 17.046 10.792 -6.415 1.00 87.06 134 GLY A N 1
ATOM 1049 C CA . GLY A 1 134 ? 16.135 9.966 -7.201 1.00 87.06 134 GLY A CA 1
ATOM 1050 C C . GLY A 1 134 ? 16.332 8.462 -7.047 1.00 87.06 134 GLY A C 1
ATOM 1051 O O . GLY A 1 134 ? 15.857 7.710 -7.893 1.00 87.06 134 GLY A O 1
ATOM 1052 N N . LEU A 1 135 ? 17.013 7.993 -5.994 1.00 90.56 135 LEU A N 1
ATOM 1053 C CA . LEU A 1 135 ? 17.165 6.566 -5.715 1.00 90.56 135 LEU A CA 1
ATOM 1054 C C . LEU A 1 135 ? 16.127 6.062 -4.714 1.00 90.56 135 LEU A C 1
ATOM 1056 O O . LEU A 1 135 ? 16.118 6.400 -3.524 1.00 90.56 135 LEU A O 1
ATOM 1060 N N . LEU A 1 136 ? 15.320 5.130 -5.194 1.00 91.88 136 LEU A N 1
ATOM 1061 C CA . LEU A 1 136 ? 14.350 4.370 -4.427 1.00 91.88 136 LEU A CA 1
ATOM 1062 C C . LEU A 1 136 ? 14.732 2.894 -4.476 1.00 91.88 136 LEU A C 1
ATOM 1064 O O . LEU A 1 136 ? 15.264 2.407 -5.466 1.00 91.88 136 LEU A O 1
ATOM 1068 N N . SER A 1 137 ? 14.416 2.146 -3.435 1.00 91.31 137 SER A N 1
ATOM 1069 C CA . SER A 1 137 ? 14.388 0.694 -3.512 1.00 91.31 137 SER A CA 1
ATOM 1070 C C . SER A 1 137 ? 12.965 0.187 -3.612 1.00 91.31 137 SER A C 1
ATOM 1072 O O . SER A 1 137 ? 12.075 0.698 -2.935 1.00 91.31 137 SER A O 1
ATOM 1074 N N . TRP A 1 138 ? 12.771 -0.829 -4.440 1.00 91.62 138 TRP A N 1
ATOM 1075 C CA . TRP A 1 138 ? 11.495 -1.487 -4.636 1.00 91.62 138 TRP A CA 1
ATOM 1076 C C . TRP A 1 138 ? 11.646 -2.990 -4.456 1.00 91.62 138 TRP A C 1
ATOM 1078 O O . TRP A 1 138 ? 12.518 -3.630 -5.043 1.00 91.62 138 TRP A O 1
ATOM 1088 N N . MET A 1 139 ? 10.782 -3.547 -3.626 1.00 91.00 139 MET A N 1
ATOM 1089 C CA . MET A 1 139 ? 10.698 -4.960 -3.323 1.00 91.00 139 MET A CA 1
ATOM 1090 C C . MET A 1 139 ? 9.289 -5.435 -3.692 1.00 91.00 139 MET A C 1
ATOM 1092 O O . MET A 1 139 ? 8.332 -5.063 -3.012 1.00 91.00 139 MET A O 1
ATOM 1096 N N . PRO A 1 140 ? 9.126 -6.240 -4.754 1.00 88.56 140 PRO A N 1
ATOM 1097 C CA . PRO A 1 140 ? 7.808 -6.648 -5.221 1.00 88.56 140 PRO A CA 1
ATOM 1098 C C . PRO A 1 140 ? 6.996 -7.380 -4.147 1.00 88.56 140 PRO A C 1
ATOM 1100 O O . PRO A 1 140 ? 7.426 -8.389 -3.566 1.00 88.56 140 PRO A O 1
ATOM 1103 N N . GLY A 1 141 ? 5.788 -6.867 -3.907 1.00 86.00 141 GLY A N 1
ATOM 1104 C CA . GLY A 1 141 ? 4.821 -7.460 -2.992 1.00 86.00 141 GLY A CA 1
ATOM 1105 C C . GLY A 1 141 ? 4.342 -8.836 -3.456 1.00 86.00 141 GLY A C 1
ATOM 1106 O O . GLY A 1 141 ? 4.537 -9.241 -4.605 1.00 86.00 141 GLY A O 1
ATOM 1107 N N . ARG A 1 142 ? 3.693 -9.569 -2.546 1.00 86.12 142 ARG A N 1
ATOM 1108 C CA . ARG A 1 142 ? 3.285 -10.969 -2.775 1.00 86.12 142 ARG A CA 1
ATOM 1109 C C . ARG A 1 142 ? 2.422 -11.131 -4.008 1.00 86.12 142 ARG A C 1
ATOM 1111 O O . ARG A 1 142 ? 2.539 -12.112 -4.726 1.00 86.12 142 ARG A O 1
ATOM 1118 N N . GLU A 1 143 ? 1.574 -10.149 -4.216 1.00 85.81 143 GLU A N 1
ATOM 1119 C CA . GLU A 1 143 ? 0.542 -10.082 -5.237 1.00 85.81 143 GLU A CA 1
ATOM 1120 C C . GLU A 1 143 ? 1.116 -10.090 -6.642 1.00 85.81 143 GLU A C 1
ATOM 1122 O O . GLU A 1 143 ? 0.585 -10.767 -7.517 1.00 85.81 143 GLU A O 1
ATOM 1127 N N . ILE A 1 144 ? 2.263 -9.432 -6.819 1.00 86.75 144 ILE A N 1
ATOM 1128 C CA . ILE A 1 144 ? 2.963 -9.351 -8.096 1.00 86.75 144 ILE A CA 1
ATOM 1129 C C . ILE A 1 144 ? 3.505 -10.728 -8.497 1.00 86.75 144 ILE A C 1
ATOM 1131 O O . ILE A 1 144 ? 3.424 -11.110 -9.657 1.00 86.75 144 ILE A O 1
ATOM 1135 N N . THR A 1 145 ? 4.004 -11.517 -7.540 1.00 87.00 145 THR A N 1
ATOM 1136 C CA . THR A 1 145 ? 4.600 -12.837 -7.813 1.00 87.00 145 THR A CA 1
ATOM 1137 C C . THR A 1 145 ? 3.626 -14.006 -7.638 1.00 87.00 145 THR A C 1
ATOM 1139 O O . THR A 1 145 ? 4.059 -15.162 -7.597 1.00 87.00 145 THR A O 1
ATOM 1142 N N . LYS A 1 146 ? 2.310 -13.746 -7.525 1.00 84.56 146 LYS A N 1
ATOM 1143 C CA . LYS A 1 146 ? 1.289 -14.806 -7.417 1.00 84.56 146 LYS A CA 1
ATOM 1144 C C . LYS A 1 146 ? 1.092 -15.545 -8.738 1.00 84.56 146 LYS A C 1
ATOM 1146 O O . LYS A 1 146 ? 1.045 -16.774 -8.740 1.00 84.56 146 LYS A O 1
ATOM 1151 N N . ARG A 1 147 ? 0.950 -14.823 -9.849 1.00 84.69 147 ARG A N 1
ATOM 1152 C CA . ARG A 1 147 ? 0.748 -15.410 -11.181 1.00 84.69 147 ARG A CA 1
ATOM 1153 C C . ARG A 1 147 ? 2.063 -15.423 -11.954 1.00 84.69 147 ARG A C 1
ATOM 1155 O O . ARG A 1 147 ? 2.835 -14.478 -11.867 1.00 84.69 147 ARG A O 1
ATOM 1162 N N . ALA A 1 148 ? 2.304 -16.510 -12.679 1.00 85.56 148 ALA A N 1
ATOM 1163 C CA . ALA A 1 148 ? 3.414 -16.604 -13.616 1.00 85.56 148 ALA A CA 1
ATOM 1164 C C . ALA A 1 148 ? 3.018 -16.015 -14.982 1.00 85.56 148 ALA A C 1
ATOM 1166 O O . ALA A 1 148 ? 1.838 -15.998 -15.342 1.00 85.56 148 ALA A O 1
ATOM 1167 N N . GLY A 1 149 ? 4.010 -15.565 -15.743 1.00 83.81 149 GLY A N 1
ATOM 1168 C CA . GLY A 1 149 ? 3.860 -14.958 -17.061 1.00 83.81 149 GLY A CA 1
ATOM 1169 C C . GLY A 1 149 ? 4.278 -13.490 -17.100 1.00 83.81 149 GLY A C 1
ATOM 1170 O O . GLY A 1 149 ? 4.809 -12.942 -16.128 1.00 83.81 149 GLY A O 1
ATOM 1171 N N . HIS A 1 150 ? 4.084 -12.889 -18.269 1.00 83.75 150 HIS A N 1
ATOM 1172 C CA . HIS A 1 150 ? 4.386 -11.487 -18.525 1.00 83.75 150 HIS A CA 1
ATOM 1173 C C . HIS A 1 150 ? 3.226 -10.604 -18.073 1.00 83.75 150 HIS A C 1
ATOM 1175 O O . HIS A 1 150 ? 2.066 -10.870 -18.390 1.00 83.75 150 HIS A O 1
ATOM 1181 N N . PHE A 1 151 ? 3.549 -9.543 -17.344 1.00 85.94 151 PHE A N 1
ATOM 1182 C CA . PHE A 1 151 ? 2.602 -8.475 -17.060 1.00 85.94 151 PHE A CA 1
ATOM 1183 C C . PHE A 1 151 ? 2.259 -7.744 -18.354 1.00 85.94 151 PHE A C 1
ATOM 1185 O O . PHE A 1 151 ? 3.128 -7.502 -19.188 1.00 85.94 151 PHE A O 1
ATOM 1192 N N . ARG A 1 152 ? 0.989 -7.368 -18.511 1.00 84.19 152 ARG A N 1
ATOM 1193 C CA . ARG A 1 152 ? 0.537 -6.594 -19.675 1.00 84.19 152 ARG A CA 1
ATOM 1194 C C . ARG A 1 152 ? 0.910 -5.123 -19.552 1.00 84.19 152 ARG A C 1
ATOM 1196 O O . ARG A 1 152 ? 1.196 -4.475 -20.550 1.00 84.19 152 ARG A O 1
ATOM 1203 N N . THR A 1 153 ? 0.868 -4.602 -18.329 1.00 85.56 153 THR A N 1
ATOM 1204 C CA . THR A 1 153 ? 1.276 -3.235 -17.987 1.00 85.56 153 THR A CA 1
ATOM 1205 C C . THR A 1 153 ? 1.939 -3.239 -16.620 1.00 85.56 153 THR A C 1
ATOM 1207 O O . THR A 1 153 ? 1.558 -4.026 -15.746 1.00 85.56 153 THR A O 1
ATOM 1210 N N . ALA A 1 154 ? 2.926 -2.373 -16.426 1.00 88.00 154 ALA A N 1
ATOM 1211 C CA . ALA A 1 154 ? 3.671 -2.271 -15.181 1.00 88.00 154 ALA A CA 1
ATOM 1212 C C . ALA A 1 154 ? 4.404 -0.932 -15.150 1.00 88.00 154 ALA A C 1
ATOM 1214 O O . ALA A 1 154 ? 5.399 -0.754 -15.844 1.00 88.00 154 ALA A O 1
ATOM 1215 N N . HIS A 1 155 ? 3.949 -0.007 -14.315 1.00 88.69 155 HIS A N 1
ATOM 1216 C CA . HIS A 1 155 ? 4.556 1.310 -14.163 1.00 88.69 155 HIS A CA 1
ATOM 1217 C C . HIS A 1 155 ? 4.639 1.713 -12.693 1.00 88.69 155 HIS A C 1
ATOM 1219 O O . HIS A 1 155 ? 3.958 1.173 -11.816 1.00 88.69 155 HIS A O 1
ATOM 1225 N N . PHE A 1 156 ? 5.492 2.695 -12.416 1.00 91.25 156 PHE A N 1
ATOM 1226 C CA . PHE A 1 156 ? 5.525 3.372 -11.132 1.00 91.25 156 PHE A CA 1
ATOM 1227 C C . PHE A 1 156 ? 4.767 4.683 -11.213 1.00 91.25 156 PHE A C 1
ATOM 1229 O O . PHE A 1 156 ? 4.919 5.472 -12.147 1.00 91.25 156 PHE A O 1
ATOM 1236 N N . LYS A 1 157 ? 3.977 4.934 -10.182 1.00 89.81 157 LYS A N 1
ATOM 1237 C CA . LYS A 1 157 ? 3.256 6.175 -9.980 1.00 89.81 157 LYS A CA 1
ATOM 1238 C C . LYS A 1 157 ? 3.782 6.847 -8.722 1.00 89.81 157 LYS A C 1
ATOM 1240 O O . LYS A 1 157 ? 3.785 6.260 -7.640 1.00 89.81 157 LYS A O 1
ATOM 1245 N N . LEU A 1 158 ? 4.248 8.073 -8.898 1.00 90.12 158 LEU A N 1
ATOM 1246 C CA . LEU A 1 158 ? 4.805 8.939 -7.873 1.00 90.12 158 LEU A CA 1
ATOM 1247 C C . LEU A 1 158 ? 3.806 10.068 -7.619 1.00 90.12 158 LEU A C 1
ATOM 1249 O O . LEU A 1 158 ? 3.517 10.862 -8.515 1.00 90.12 158 LEU A O 1
ATOM 1253 N N . GLU A 1 159 ? 3.261 10.133 -6.412 1.00 89.62 159 GLU A N 1
ATOM 1254 C CA . GLU A 1 159 ? 2.269 11.135 -6.021 1.00 89.62 159 GLU A CA 1
ATOM 1255 C C . GLU A 1 159 ? 2.807 12.006 -4.894 1.00 89.62 159 GLU A C 1
ATOM 1257 O O . GLU A 1 159 ? 3.501 11.520 -4.009 1.00 89.62 159 GLU A O 1
ATOM 1262 N N . THR A 1 160 ? 2.470 13.289 -4.869 1.00 87.38 160 THR A N 1
ATOM 1263 C CA . THR A 1 160 ? 2.761 14.125 -3.699 1.00 87.38 160 THR A CA 1
ATOM 1264 C C . THR A 1 160 ? 1.940 13.662 -2.485 1.00 87.38 160 THR A C 1
ATOM 1266 O O . THR A 1 160 ? 0.862 13.084 -2.640 1.00 87.38 160 THR A O 1
ATOM 1269 N N . VAL A 1 161 ? 2.410 13.908 -1.253 1.00 84.81 161 VAL A N 1
ATOM 1270 C CA . VAL A 1 161 ? 1.668 13.506 -0.029 1.00 84.81 161 VAL A CA 1
ATOM 1271 C C . VAL A 1 161 ? 0.248 14.094 0.016 1.00 84.81 161 VAL A C 1
ATOM 1273 O O . VAL A 1 161 ? -0.681 13.460 0.512 1.00 84.81 161 VAL A O 1
ATOM 1276 N N . ASP A 1 162 ? 0.066 15.296 -0.528 1.00 83.31 162 ASP A N 1
ATOM 1277 C CA . ASP A 1 162 ? -1.221 15.986 -0.670 1.00 83.31 162 ASP A CA 1
ATOM 1278 C C . ASP A 1 162 ? -2.028 15.546 -1.911 1.00 83.31 162 ASP A C 1
ATOM 1280 O O . ASP A 1 162 ? -3.140 16.031 -2.119 1.00 83.31 162 ASP A O 1
ATOM 1284 N N . ARG A 1 163 ? -1.498 14.608 -2.710 1.00 78.38 163 ARG A N 1
ATOM 1285 C CA . ARG A 1 163 ? -2.109 14.006 -3.909 1.00 78.38 163 ARG A CA 1
ATOM 1286 C C . ARG A 1 163 ? -2.524 15.016 -4.984 1.00 78.38 163 ARG A C 1
ATOM 1288 O O . ARG A 1 163 ? -3.451 14.765 -5.753 1.00 78.38 163 ARG A O 1
ATOM 1295 N N . THR A 1 164 ? -1.856 16.165 -5.037 1.00 79.44 164 THR A N 1
ATOM 1296 C CA . THR A 1 164 ? -2.116 17.219 -6.029 1.00 79.44 164 THR A CA 1
ATOM 1297 C C . THR A 1 164 ? -1.226 17.094 -7.263 1.00 79.44 164 THR A C 1
ATOM 1299 O O . THR A 1 164 ? -1.655 17.445 -8.363 1.00 79.44 164 THR A O 1
ATOM 1302 N N . GLY A 1 165 ? -0.015 16.555 -7.105 1.00 79.88 165 GLY A N 1
ATOM 1303 C CA . GLY A 1 165 ? 0.910 16.247 -8.190 1.00 79.88 165 GLY A CA 1
ATOM 1304 C C . GLY A 1 165 ? 1.018 14.744 -8.417 1.00 79.88 165 GLY A C 1
ATOM 1305 O O . GLY A 1 165 ? 1.249 13.991 -7.473 1.00 79.88 165 GLY A O 1
ATOM 1306 N N . ILE A 1 166 ? 0.879 14.313 -9.672 1.00 84.38 166 ILE A N 1
ATOM 1307 C CA . ILE A 1 166 ? 1.047 12.915 -10.086 1.00 84.38 166 ILE A CA 1
ATOM 1308 C C . ILE A 1 166 ? 2.073 12.867 -11.217 1.00 84.38 166 ILE A C 1
ATOM 1310 O O . ILE A 1 166 ? 1.942 13.575 -12.214 1.00 84.38 166 ILE A O 1
ATOM 1314 N N . SER A 1 167 ? 3.082 12.016 -11.062 1.00 85.12 167 SER A N 1
ATOM 1315 C CA . SER A 1 167 ? 4.070 11.679 -12.087 1.00 85.12 167 SER A CA 1
ATOM 1316 C C . SER A 1 167 ? 4.075 10.170 -12.294 1.00 85.12 167 SER A C 1
ATOM 1318 O O . SER A 1 167 ? 4.157 9.411 -11.334 1.00 85.12 167 SER A O 1
ATOM 1320 N N . ILE A 1 168 ? 3.968 9.722 -13.541 1.00 83.88 168 ILE A N 1
ATOM 1321 C CA . ILE A 1 168 ? 3.897 8.299 -13.895 1.00 83.88 168 ILE A CA 1
ATOM 1322 C C . ILE A 1 168 ? 5.097 7.967 -14.784 1.00 83.88 168 ILE A C 1
ATOM 1324 O O . ILE A 1 168 ? 5.431 8.742 -15.684 1.00 83.88 168 ILE A O 1
ATOM 1328 N N . THR A 1 169 ? 5.772 6.849 -14.511 1.00 83.94 169 THR A N 1
ATOM 1329 C CA . THR A 1 169 ? 6.797 6.314 -15.413 1.00 83.94 169 THR A CA 1
ATOM 1330 C C . THR A 1 169 ? 6.149 5.698 -16.642 1.00 83.94 169 THR A C 1
ATOM 1332 O O . THR A 1 169 ? 4.977 5.338 -16.634 1.00 83.94 169 THR A O 1
ATOM 1335 N N . LEU A 1 170 ? 6.937 5.485 -17.690 1.00 79.00 170 LEU A N 1
ATOM 1336 C CA . LEU A 1 170 ? 6.531 4.550 -18.734 1.00 79.00 170 LEU A CA 1
ATOM 1337 C C . LEU A 1 170 ? 6.427 3.125 -18.177 1.00 79.00 170 LEU A C 1
ATOM 1339 O O . LEU A 1 170 ? 7.040 2.807 -17.148 1.00 79.00 170 LEU A O 1
ATOM 1343 N N . ASP A 1 171 ? 5.657 2.298 -18.880 1.00 81.00 171 ASP A N 1
ATOM 1344 C CA . ASP A 1 171 ? 5.575 0.867 -18.611 1.00 81.00 171 ASP A CA 1
ATOM 1345 C C . ASP A 1 171 ? 6.956 0.217 -18.750 1.00 81.00 171 ASP A C 1
ATOM 1347 O O . ASP A 1 171 ? 7.741 0.613 -19.607 1.00 81.00 171 ASP A O 1
ATOM 1351 N N . PHE A 1 172 ? 7.259 -0.782 -17.928 1.00 80.81 172 PHE A N 1
ATOM 1352 C CA . PHE A 1 172 ? 8.461 -1.606 -18.023 1.00 80.81 172 PHE A CA 1
ATOM 1353 C C . PHE A 1 172 ? 8.098 -3.089 -18.159 1.00 80.81 172 PHE A C 1
ATOM 1355 O O . PHE A 1 172 ? 6.992 -3.500 -17.820 1.00 80.81 172 PHE A O 1
ATOM 1362 N N . ASP A 1 173 ? 9.025 -3.902 -18.670 1.00 81.69 173 ASP A N 1
ATOM 1363 C CA . ASP A 1 173 ? 8.772 -5.333 -18.866 1.00 81.69 173 ASP A CA 1
ATOM 1364 C C . ASP A 1 173 ? 8.945 -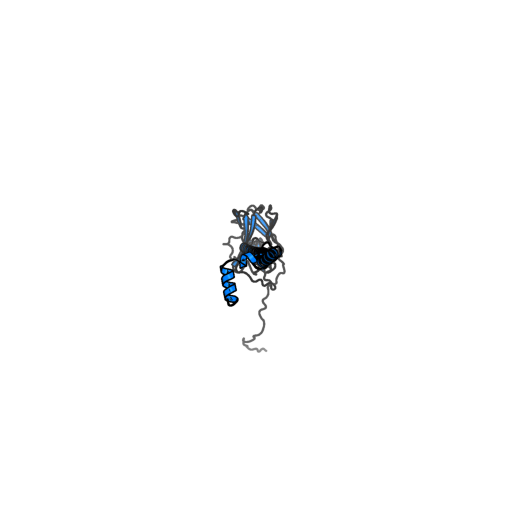6.075 -17.536 1.00 81.69 173 ASP A C 1
ATOM 1366 O O . ASP A 1 173 ? 10.012 -6.026 -16.920 1.00 81.69 173 ASP A O 1
ATOM 1370 N N . LEU A 1 174 ? 7.892 -6.752 -17.083 1.00 85.44 174 LEU A N 1
ATOM 1371 C CA . LEU A 1 174 ? 7.872 -7.515 -15.841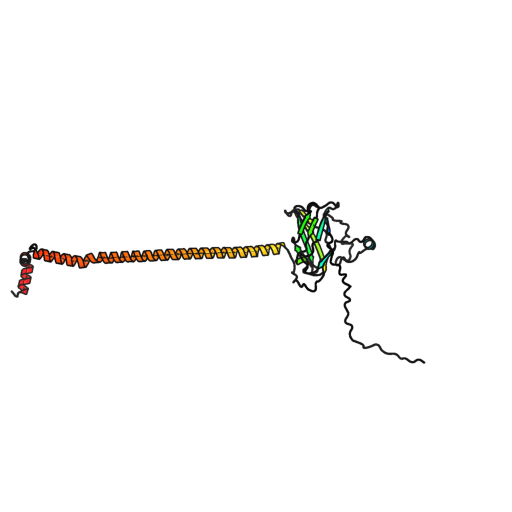 1.00 85.44 174 LEU A CA 1
ATOM 1372 C C . LEU A 1 174 ? 7.421 -8.949 -16.121 1.00 85.44 174 LEU A C 1
ATOM 1374 O O . LEU A 1 174 ? 6.267 -9.204 -16.461 1.00 85.44 174 LEU A O 1
ATOM 1378 N N . HIS A 1 175 ? 8.330 -9.900 -15.916 1.00 86.25 175 HIS A N 1
ATOM 1379 C CA . HIS A 1 175 ? 8.104 -11.319 -16.160 1.00 86.25 175 HIS A CA 1
ATOM 1380 C C . HIS A 1 175 ? 8.270 -12.135 -14.876 1.00 86.25 175 HIS A C 1
ATOM 1382 O O . HIS A 1 175 ? 9.321 -12.120 -14.232 1.00 86.25 175 HIS A O 1
ATOM 1388 N N . VAL A 1 176 ? 7.238 -12.902 -14.524 1.00 86.19 176 VAL A N 1
ATOM 1389 C CA . VAL A 1 176 ? 7.264 -13.849 -13.408 1.00 86.19 176 VAL A CA 1
ATOM 1390 C C . VAL A 1 176 ? 7.411 -15.278 -13.932 1.00 86.19 176 VAL A C 1
ATOM 1392 O O . VAL A 1 176 ? 6.487 -15.852 -14.500 1.00 86.19 176 VAL A O 1
ATOM 1395 N N . ILE A 1 177 ? 8.562 -15.894 -13.691 1.00 85.75 177 ILE A N 1
ATOM 1396 C CA . ILE A 1 177 ? 8.850 -17.280 -14.057 1.00 85.75 177 ILE A CA 1
ATOM 1397 C C . ILE A 1 177 ? 8.071 -18.224 -13.139 1.00 85.75 177 ILE A C 1
ATOM 1399 O O . ILE A 1 177 ? 8.111 -18.099 -11.910 1.00 85.75 177 ILE A O 1
ATOM 1403 N N . GLN A 1 178 ? 7.398 -19.205 -13.737 1.00 81.50 178 GLN A N 1
ATOM 1404 C CA . GLN A 1 178 ? 6.639 -20.217 -13.010 1.00 81.50 178 GLN A CA 1
ATOM 1405 C C . GLN A 1 178 ? 7.533 -21.038 -12.072 1.00 81.50 178 GLN A C 1
ATOM 1407 O O . GLN A 1 178 ? 8.631 -21.461 -12.435 1.00 81.50 178 GLN A O 1
ATOM 1412 N N . ASN A 1 179 ? 7.034 -21.300 -10.865 1.00 79.69 179 ASN A N 1
ATOM 1413 C CA . ASN A 1 179 ? 7.694 -22.156 -9.888 1.00 79.69 179 ASN A CA 1
ATOM 1414 C C . ASN A 1 179 ? 6.840 -23.400 -9.637 1.00 79.69 179 ASN A C 1
ATOM 1416 O O . ASN A 1 179 ? 5.691 -23.294 -9.219 1.00 79.69 179 ASN A O 1
ATOM 1420 N N . ALA A 1 180 ? 7.413 -24.585 -9.838 1.00 66.81 180 ALA A N 1
ATOM 1421 C CA . ALA A 1 180 ? 6.715 -25.858 -9.652 1.00 66.81 180 ALA A CA 1
ATOM 1422 C C . ALA A 1 180 ? 6.362 -26.177 -8.182 1.00 66.81 180 ALA A C 1
ATOM 1424 O O . ALA A 1 180 ? 5.683 -27.165 -7.923 1.00 66.81 180 ALA A O 1
ATOM 1425 N N . VAL A 1 181 ? 6.836 -25.380 -7.218 1.00 67.88 181 VAL A N 1
ATOM 1426 C CA . VAL A 1 181 ? 6.632 -25.615 -5.776 1.00 67.88 181 VAL A CA 1
ATOM 1427 C C . VAL A 1 181 ? 5.560 -24.697 -5.177 1.00 67.88 181 VAL A C 1
ATOM 1429 O O . VAL A 1 181 ? 4.927 -25.049 -4.181 1.00 67.88 181 VAL A O 1
ATOM 1432 N N . ALA A 1 182 ? 5.332 -23.520 -5.764 1.00 59.34 182 ALA A N 1
ATOM 1433 C CA . ALA A 1 182 ? 4.451 -22.501 -5.203 1.00 59.34 182 ALA A CA 1
ATOM 1434 C C . ALA A 1 182 ? 3.163 -22.378 -6.029 1.00 59.34 182 ALA A C 1
ATOM 1436 O O . ALA A 1 182 ? 3.176 -21.819 -7.120 1.00 59.34 182 ALA A O 1
ATOM 1437 N N . TRP A 1 183 ? 2.032 -22.823 -5.467 1.00 60.16 183 TRP A N 1
ATOM 1438 C CA . TRP A 1 183 ? 0.687 -22.574 -6.014 1.00 60.16 183 TRP A CA 1
ATOM 1439 C C . TRP A 1 183 ? -0.098 -21.585 -5.145 1.00 60.16 183 TRP A C 1
ATOM 1441 O O . TRP A 1 183 ? -1.031 -21.974 -4.433 1.00 60.16 183 TRP A O 1
ATOM 1451 N N . PRO A 1 184 ? 0.261 -20.292 -5.143 1.00 63.28 184 PRO A N 1
ATOM 1452 C CA . PRO A 1 184 ? -0.587 -19.292 -4.520 1.00 63.28 184 PRO A CA 1
ATOM 1453 C C . PRO A 1 184 ? -1.910 -19.205 -5.295 1.00 63.28 184 PRO A C 1
ATOM 1455 O O . PRO A 1 184 ? -1.916 -19.128 -6.521 1.00 63.28 184 PRO A O 1
ATOM 1458 N N . LYS A 1 185 ? -3.045 -19.217 -4.585 1.00 66.00 185 LYS A N 1
ATOM 1459 C CA . LYS A 1 185 ? -4.348 -18.942 -5.204 1.00 66.00 185 LYS A CA 1
ATOM 1460 C C . LYS A 1 185 ? -4.355 -17.486 -5.674 1.00 66.00 185 LYS A C 1
ATOM 1462 O O . LYS A 1 185 ? -4.177 -16.605 -4.828 1.00 66.00 185 LYS A O 1
ATOM 1467 N N . PRO A 1 186 ? -4.519 -17.224 -6.975 1.00 64.38 186 PRO A N 1
ATOM 1468 C CA . PRO A 1 186 ? -4.478 -15.866 -7.469 1.00 64.38 186 PRO A CA 1
ATOM 1469 C C . PRO A 1 186 ? -5.853 -15.201 -7.291 1.00 64.38 186 PRO A C 1
ATOM 1471 O O . PRO A 1 186 ? -6.894 -15.841 -7.440 1.00 64.38 186 PRO A O 1
ATOM 1474 N N . GLU A 1 187 ? -5.860 -13.924 -6.919 1.00 65.00 187 GLU A N 1
ATOM 1475 C CA . GLU A 1 187 ? -7.081 -13.136 -6.701 1.00 65.00 187 GLU A CA 1
ATOM 1476 C C . GLU A 1 187 ? -7.499 -12.427 -8.000 1.00 65.00 187 GLU A C 1
ATOM 1478 O O . GLU A 1 187 ? -6.685 -12.237 -8.903 1.00 65.00 187 GLU A O 1
ATOM 1483 N N . ALA A 1 188 ? -8.771 -12.044 -8.132 1.00 65.81 188 ALA A N 1
ATOM 1484 C CA . ALA A 1 188 ? -9.289 -11.348 -9.320 1.00 65.81 188 ALA A CA 1
ATOM 1485 C C . ALA A 1 188 ? -8.882 -9.856 -9.390 1.00 65.81 188 ALA A C 1
ATOM 1487 O O . ALA A 1 188 ? -9.410 -9.096 -10.190 1.00 65.81 188 ALA A O 1
ATOM 1488 N N . GLY A 1 189 ? -7.984 -9.407 -8.520 1.00 70.19 189 GLY A N 1
ATOM 1489 C CA . GLY A 1 189 ? -7.508 -8.031 -8.448 1.00 70.19 189 GLY A CA 1
ATOM 1490 C C . GLY A 1 189 ? -6.999 -7.730 -7.048 1.00 70.19 189 GLY A C 1
ATOM 1491 O O . GLY A 1 189 ? -7.496 -8.298 -6.075 1.00 70.19 189 GLY A O 1
ATOM 1492 N N . TYR A 1 190 ? -6.007 -6.851 -6.951 1.00 77.50 190 TYR A N 1
ATOM 1493 C CA . TYR A 1 190 ? -5.422 -6.460 -5.674 1.00 77.50 190 TYR A CA 1
ATOM 1494 C C . TYR A 1 190 ? -5.268 -4.947 -5.585 1.00 77.50 190 TYR A C 1
ATOM 1496 O O . TYR A 1 190 ? -4.648 -4.321 -6.443 1.00 77.50 190 TYR A O 1
ATOM 1504 N N . LEU A 1 191 ? -5.801 -4.377 -4.506 1.00 80.25 191 LEU A N 1
ATOM 1505 C CA . LEU A 1 191 ? -5.634 -2.975 -4.149 1.00 80.25 191 LEU A CA 1
ATOM 1506 C C . LEU A 1 191 ? -5.180 -2.902 -2.689 1.00 80.25 191 LEU A C 1
ATOM 1508 O O . LEU A 1 191 ? -5.943 -3.258 -1.785 1.00 80.25 191 LEU A O 1
ATOM 1512 N N . SER A 1 192 ? -3.948 -2.445 -2.452 1.00 82.06 192 SER A N 1
ATOM 1513 C CA . SER A 1 192 ? -3.361 -2.393 -1.103 1.00 82.06 192 SER A CA 1
ATOM 1514 C C . SER A 1 192 ? -4.211 -1.575 -0.122 1.00 82.06 192 SER A C 1
ATOM 1516 O O . SER A 1 192 ? -4.459 -2.019 0.999 1.00 82.06 192 SER A O 1
ATOM 1518 N N . GLU A 1 193 ? -4.747 -0.433 -0.562 1.00 74.94 193 GLU A N 1
ATOM 1519 C CA . GLU A 1 193 ? -5.607 0.441 0.250 1.00 74.94 193 GLU A CA 1
ATOM 1520 C C . GLU A 1 193 ? -6.879 -0.263 0.741 1.00 74.94 193 GLU A C 1
ATOM 1522 O O . GLU A 1 193 ? -7.276 -0.110 1.899 1.00 74.94 193 GLU A O 1
ATOM 1527 N N . TYR A 1 194 ? -7.502 -1.091 -0.104 1.00 78.88 194 TYR A N 1
ATOM 1528 C CA . TYR A 1 194 ? -8.687 -1.856 0.285 1.00 78.88 194 TYR A CA 1
ATOM 1529 C C . TYR A 1 194 ? -8.350 -2.880 1.374 1.00 78.88 194 TYR A C 1
ATOM 1531 O O . TYR A 1 194 ? -9.038 -2.970 2.393 1.00 78.88 194 TYR A O 1
ATOM 1539 N N . ASN A 1 195 ? -7.241 -3.601 1.203 1.00 76.75 195 ASN A N 1
ATOM 1540 C CA . ASN A 1 195 ? -6.785 -4.587 2.180 1.00 76.75 195 ASN A CA 1
ATOM 1541 C C . ASN A 1 195 ? -6.363 -3.949 3.507 1.00 76.75 195 ASN A C 1
ATOM 1543 O O . ASN A 1 195 ? -6.622 -4.515 4.574 1.00 76.75 195 ASN A O 1
ATOM 1547 N N . ARG A 1 196 ? -5.775 -2.750 3.469 1.00 80.38 196 ARG A N 1
ATOM 1548 C CA . ARG A 1 196 ? -5.468 -1.963 4.668 1.00 80.38 196 ARG A CA 1
ATOM 1549 C C . ARG A 1 196 ? -6.736 -1.528 5.394 1.00 80.38 196 ARG A C 1
ATOM 1551 O O . ARG A 1 196 ? -6.830 -1.720 6.606 1.00 80.38 196 ARG A O 1
ATOM 1558 N N . GLY A 1 197 ? -7.727 -1.026 4.657 1.00 78.31 197 GLY A N 1
ATOM 1559 C CA . GLY A 1 197 ? -9.036 -0.674 5.204 1.00 78.31 197 GLY A CA 1
ATOM 1560 C C . GLY A 1 197 ? -9.710 -1.864 5.891 1.00 78.31 197 GLY A C 1
ATOM 1561 O O . GLY A 1 197 ? -10.134 -1.752 7.041 1.00 78.31 197 GLY A O 1
ATOM 1562 N N . LEU A 1 198 ? -9.723 -3.033 5.244 1.00 80.94 198 LEU A N 1
ATOM 1563 C CA . LEU A 1 198 ? -10.259 -4.260 5.839 1.00 80.94 198 LEU A CA 1
ATOM 1564 C C . LEU A 1 198 ? -9.536 -4.649 7.135 1.00 80.94 198 LEU A C 1
ATOM 1566 O O . LEU A 1 198 ? -10.194 -4.953 8.130 1.00 80.94 198 LEU A O 1
ATOM 1570 N N . ARG A 1 199 ? -8.196 -4.606 7.166 1.00 80.19 199 ARG A N 1
ATOM 1571 C CA . ARG A 1 199 ? -7.424 -4.887 8.391 1.00 80.19 199 ARG A CA 1
ATOM 1572 C C . ARG A 1 199 ? -7.781 -3.926 9.522 1.00 80.19 199 ARG A C 1
ATOM 1574 O O . ARG A 1 199 ? -8.037 -4.377 10.636 1.00 80.19 199 ARG A O 1
ATOM 1581 N N . GLN A 1 200 ? -7.869 -2.632 9.228 1.00 84.00 200 GLN A N 1
ATOM 1582 C CA . GLN A 1 200 ? -8.245 -1.625 10.217 1.00 84.00 200 GLN A CA 1
ATOM 1583 C C . GLN A 1 200 ? -9.662 -1.857 10.764 1.00 84.00 200 GLN A C 1
ATOM 1585 O O . GLN A 1 200 ? -9.897 -1.695 11.961 1.00 84.00 200 GLN A O 1
ATOM 1590 N N . MET A 1 201 ? -10.608 -2.288 9.922 1.00 84.19 201 MET A N 1
ATOM 1591 C CA . MET A 1 201 ? -11.958 -2.647 10.370 1.00 84.19 201 MET A CA 1
ATOM 1592 C C . MET A 1 201 ? -11.952 -3.859 11.308 1.00 84.19 201 MET A C 1
ATOM 1594 O O . MET A 1 201 ? -12.627 -3.821 12.337 1.00 84.19 201 MET A O 1
ATOM 1598 N N . PHE A 1 202 ? -11.172 -4.902 11.007 1.00 85.88 202 PHE A N 1
ATOM 1599 C CA . PHE A 1 202 ? -11.037 -6.062 11.895 1.00 85.88 202 PHE A CA 1
ATOM 1600 C C . PHE A 1 202 ? -10.423 -5.692 13.248 1.00 85.88 202 PHE A C 1
ATOM 1602 O O . PHE A 1 202 ? -10.894 -6.151 14.290 1.00 85.88 202 PHE A O 1
ATOM 1609 N N . GLU A 1 203 ? -9.406 -4.831 13.259 1.00 87.50 203 GLU A N 1
ATOM 1610 C CA . GLU A 1 203 ? -8.807 -4.346 14.504 1.00 87.50 203 GLU A CA 1
ATOM 1611 C C . GLU A 1 203 ? -9.789 -3.500 15.318 1.00 87.50 203 GLU A C 1
ATOM 1613 O O . GLU A 1 203 ? -9.927 -3.721 16.523 1.00 87.50 203 GLU A O 1
ATOM 1618 N N . MET A 1 204 ? -10.536 -2.597 14.670 1.00 86.69 204 MET A N 1
ATOM 1619 C CA . MET A 1 204 ? -11.599 -1.836 15.333 1.00 86.69 204 MET A CA 1
ATOM 1620 C C . MET A 1 204 ? -12.685 -2.747 15.904 1.00 86.69 204 MET A C 1
ATOM 1622 O O . MET A 1 204 ? -13.121 -2.534 17.033 1.00 86.69 204 MET A O 1
ATOM 1626 N N . GLN A 1 205 ? -13.109 -3.776 15.166 1.00 88.38 205 GLN A N 1
ATOM 1627 C CA . GLN A 1 205 ? -14.101 -4.738 15.645 1.00 88.38 205 GLN A CA 1
ATOM 1628 C C . GLN A 1 205 ? -13.600 -5.489 16.882 1.00 88.38 205 GLN A C 1
ATOM 1630 O O . GLN A 1 205 ? -14.358 -5.675 17.839 1.00 88.38 205 GLN A O 1
ATOM 1635 N N . ARG A 1 206 ? -12.324 -5.890 16.888 1.00 90.50 206 ARG A N 1
ATOM 1636 C CA . ARG A 1 206 ? -11.699 -6.542 18.042 1.00 90.50 206 ARG A CA 1
ATOM 1637 C C . ARG A 1 206 ? -11.674 -5.613 19.253 1.00 90.50 206 ARG A C 1
ATOM 1639 O O . ARG A 1 206 ? -12.203 -5.974 20.296 1.00 90.50 206 ARG A O 1
ATOM 1646 N N . ILE A 1 207 ? -11.153 -4.395 19.088 1.00 89.06 207 ILE A N 1
ATOM 1647 C CA . ILE A 1 207 ? -11.082 -3.392 20.163 1.00 89.06 207 ILE A CA 1
ATOM 1648 C C . ILE A 1 207 ? -12.479 -3.076 20.706 1.00 89.06 207 ILE A C 1
ATOM 1650 O O . ILE A 1 207 ? -12.668 -2.979 21.917 1.00 89.06 207 ILE A O 1
ATOM 1654 N N . TYR A 1 208 ? -13.476 -2.937 19.828 1.00 84.00 208 TYR A N 1
ATOM 1655 C CA . TYR A 1 208 ? -14.849 -2.680 20.244 1.00 84.00 208 TYR A CA 1
ATOM 1656 C C . TYR A 1 208 ? -15.418 -3.841 21.065 1.00 84.00 208 TYR A C 1
ATOM 1658 O O . TYR A 1 208 ? -16.017 -3.602 22.113 1.00 84.00 208 TYR A O 1
ATOM 1666 N N . SER A 1 209 ? -15.189 -5.082 20.634 1.00 86.44 209 SER A N 1
ATOM 1667 C CA . SER A 1 209 ? -15.635 -6.283 21.351 1.00 86.44 209 SER A CA 1
ATOM 1668 C C . SER A 1 209 ? -14.989 -6.382 22.735 1.00 86.44 209 SER A C 1
ATOM 1670 O O . SER A 1 209 ? -15.700 -6.557 23.723 1.00 86.44 209 SER A O 1
ATOM 1672 N N . ASP A 1 210 ? -13.677 -6.154 22.826 1.00 89.81 210 ASP A N 1
ATOM 1673 C CA . ASP A 1 210 ? -12.943 -6.143 24.097 1.00 89.81 210 ASP A CA 1
ATOM 1674 C C . ASP A 1 210 ? -13.448 -5.019 25.019 1.00 89.81 210 ASP A C 1
ATOM 1676 O O . ASP A 1 210 ? -13.705 -5.228 26.206 1.00 89.81 210 ASP A O 1
ATOM 1680 N N . SER A 1 211 ? -13.680 -3.822 24.470 1.00 86.81 211 SER A N 1
ATOM 1681 C CA . SER A 1 211 ? -14.227 -2.694 25.231 1.00 86.81 211 SER A CA 1
ATOM 1682 C C . SER A 1 211 ? -15.650 -2.959 25.734 1.00 86.81 211 SER A C 1
ATOM 1684 O O . SER A 1 211 ? -16.003 -2.558 26.845 1.00 86.81 211 SER A O 1
ATOM 1686 N N . MET A 1 212 ? -16.472 -3.653 24.940 1.00 84.75 212 MET A N 1
ATOM 1687 C CA . MET A 1 212 ? -17.822 -4.039 25.329 1.00 84.75 212 MET A CA 1
ATOM 1688 C C . MET A 1 212 ? -17.772 -5.060 26.462 1.00 84.75 212 MET A C 1
ATOM 1690 O O . MET A 1 212 ? -18.493 -4.896 27.443 1.00 84.75 212 MET A O 1
ATOM 1694 N N . GLN A 1 213 ? -16.881 -6.051 26.373 1.00 87.31 213 GLN A N 1
ATOM 1695 C CA . GLN A 1 213 ? -16.685 -7.036 27.430 1.00 87.31 213 GLN A CA 1
ATOM 1696 C C . GLN A 1 213 ? -16.266 -6.364 28.742 1.00 87.31 213 GLN A C 1
ATOM 1698 O O . GLN A 1 213 ? -16.910 -6.571 29.764 1.00 87.31 213 GLN A O 1
ATOM 1703 N N . HIS A 1 214 ? -15.296 -5.447 28.709 1.00 87.94 214 HIS A N 1
ATOM 1704 C CA . HIS A 1 214 ? -14.902 -4.692 29.903 1.00 87.94 214 HIS A CA 1
ATOM 1705 C C . HIS A 1 214 ? -16.047 -3.875 30.514 1.00 87.94 214 HIS A C 1
ATOM 1707 O O . HIS A 1 214 ? -16.155 -3.766 31.738 1.00 87.94 214 HIS A O 1
ATOM 1713 N N . ARG A 1 215 ? -16.921 -3.293 29.684 1.00 82.44 215 ARG A N 1
ATOM 1714 C CA . ARG A 1 215 ? -18.111 -2.586 30.176 1.00 82.44 215 ARG A CA 1
ATOM 1715 C C . ARG A 1 215 ? -19.116 -3.545 30.805 1.00 82.44 215 ARG A C 1
ATOM 1717 O O . ARG A 1 215 ? -19.686 -3.192 31.835 1.00 82.44 215 ARG A O 1
ATOM 1724 N N . LEU A 1 216 ? -19.320 -4.723 30.216 1.00 84.88 216 LEU A N 1
ATOM 1725 C CA . LEU A 1 216 ? -20.182 -5.763 30.775 1.00 84.88 216 LEU A CA 1
ATOM 1726 C C . LEU A 1 216 ? -19.654 -6.228 32.135 1.00 84.88 216 LEU A C 1
ATOM 1728 O O . LEU A 1 216 ? -20.397 -6.146 33.111 1.00 84.88 216 LEU A O 1
ATOM 1732 N N . ASP A 1 217 ? -18.368 -6.556 32.236 1.00 89.50 217 ASP A N 1
ATOM 1733 C CA . ASP A 1 217 ? -17.728 -6.976 33.487 1.00 89.50 217 ASP A CA 1
ATOM 1734 C C . ASP A 1 217 ? -17.849 -5.887 34.576 1.00 89.50 217 ASP A C 1
ATOM 1736 O O . ASP A 1 217 ? -18.196 -6.155 35.729 1.00 89.50 217 ASP A O 1
ATOM 1740 N N . ALA A 1 218 ? -17.643 -4.614 34.212 1.00 87.50 218 ALA A N 1
ATOM 1741 C CA . ALA A 1 218 ? -17.812 -3.489 35.133 1.00 87.50 218 ALA A CA 1
ATOM 1742 C C . ALA A 1 218 ? -19.274 -3.308 35.584 1.00 87.50 218 ALA A C 1
ATOM 1744 O O . ALA A 1 218 ? -19.543 -2.979 36.749 1.00 87.50 218 ALA A O 1
ATOM 1745 N N . THR A 1 219 ? -20.237 -3.514 34.679 1.00 85.69 219 THR A N 1
ATOM 1746 C CA . THR A 1 219 ? -21.661 -3.470 35.033 1.00 85.69 219 THR A CA 1
ATOM 1747 C C . THR A 1 219 ? -22.059 -4.636 35.930 1.00 85.69 219 THR A C 1
ATOM 1749 O O . THR A 1 219 ? -22.783 -4.411 36.898 1.00 85.69 219 THR A O 1
ATOM 1752 N N . GLU A 1 220 ? -21.534 -5.838 35.687 1.00 87.44 220 GLU A N 1
ATOM 1753 C CA . GLU A 1 220 ? -21.767 -7.020 36.517 1.00 87.44 220 GLU A CA 1
ATOM 1754 C C . GLU A 1 220 ? -21.255 -6.788 37.941 1.00 87.44 220 GLU A C 1
ATOM 1756 O O . GLU A 1 220 ? -22.009 -6.954 38.903 1.00 87.44 220 GLU A O 1
ATOM 1761 N N . LEU A 1 221 ? -20.031 -6.270 38.088 1.00 86.12 221 LEU A N 1
ATOM 1762 C CA . LEU A 1 221 ? -19.467 -5.919 39.392 1.00 86.12 221 LEU A CA 1
ATOM 1763 C C . LEU A 1 221 ? -20.307 -4.853 40.117 1.00 86.12 221 LEU A C 1
ATOM 1765 O O . LEU A 1 221 ? -20.528 -4.925 41.328 1.00 86.12 221 LEU A O 1
ATOM 1769 N N . THR A 1 222 ? -20.819 -3.865 39.380 1.00 90.12 222 THR A N 1
ATOM 1770 C CA . THR A 1 222 ? -21.682 -2.817 39.944 1.00 90.12 222 THR A CA 1
ATOM 1771 C C . THR A 1 222 ? -23.022 -3.383 40.417 1.00 90.12 222 THR A C 1
ATOM 1773 O O . THR A 1 222 ? -23.505 -3.014 41.492 1.00 90.12 222 THR A O 1
ATOM 1776 N N . ILE A 1 223 ? -23.627 -4.282 39.637 1.00 88.31 223 ILE A N 1
ATOM 1777 C CA . ILE A 1 223 ? -24.876 -4.963 39.993 1.00 88.31 223 ILE A CA 1
ATOM 1778 C C . ILE A 1 223 ? -24.656 -5.845 41.225 1.00 88.31 223 ILE A C 1
ATOM 1780 O O . ILE A 1 223 ? -25.440 -5.757 42.172 1.00 88.31 223 ILE A O 1
ATOM 1784 N N . ALA A 1 224 ? -23.570 -6.620 41.265 1.00 89.12 224 ALA A N 1
ATOM 1785 C CA . ALA A 1 224 ? -23.215 -7.463 42.403 1.00 89.12 224 ALA A CA 1
ATOM 1786 C C . ALA A 1 224 ? -23.052 -6.641 43.695 1.00 89.12 224 ALA A C 1
ATOM 1788 O O . ALA A 1 224 ? -23.667 -6.960 44.715 1.00 89.12 224 ALA A O 1
ATOM 1789 N N . ASN A 1 225 ? -22.320 -5.523 43.637 1.00 90.81 225 ASN A N 1
ATOM 1790 C CA . ASN A 1 225 ? -22.155 -4.615 44.776 1.00 90.81 225 ASN A CA 1
ATOM 1791 C C . ASN A 1 225 ? -23.490 -4.015 45.247 1.00 90.81 225 ASN A C 1
ATOM 1793 O O . ASN A 1 225 ? -23.756 -3.939 46.450 1.00 90.81 225 ASN A O 1
ATOM 1797 N N . ARG A 1 226 ? -24.366 -3.609 44.316 1.00 86.62 226 ARG A N 1
ATOM 1798 C CA . ARG A 1 226 ? -25.700 -3.087 44.660 1.00 86.62 226 ARG A CA 1
ATOM 1799 C C . ARG A 1 226 ? -26.582 -4.150 45.311 1.00 86.62 226 ARG A C 1
ATOM 1801 O O . ARG A 1 226 ? -27.265 -3.836 46.282 1.00 86.62 226 ARG A O 1
ATOM 1808 N N . LEU A 1 227 ? -26.554 -5.389 44.820 1.00 90.06 227 LEU A N 1
ATOM 1809 C CA . LEU A 1 227 ? -27.309 -6.502 45.404 1.00 90.06 227 LEU A CA 1
ATOM 1810 C C . LEU A 1 227 ? -26.834 -6.828 46.822 1.00 90.06 227 LEU A C 1
ATOM 1812 O O . LEU A 1 227 ? -27.664 -6.984 47.719 1.00 90.06 227 LEU A O 1
ATOM 1816 N N . GLN A 1 228 ? -25.519 -6.852 47.057 1.00 90.56 228 GLN A N 1
ATOM 1817 C CA . GLN A 1 228 ? -24.971 -7.029 48.402 1.00 90.56 228 GLN A CA 1
ATOM 1818 C C . GLN A 1 228 ? -25.416 -5.906 49.344 1.00 90.56 228 GLN A C 1
ATOM 1820 O O . GLN A 1 228 ? -25.948 -6.191 50.418 1.00 90.56 228 GLN A O 1
ATOM 1825 N N . LEU A 1 229 ? -25.309 -4.640 48.932 1.00 90.19 229 LEU A N 1
ATOM 1826 C CA . LEU A 1 229 ? -25.792 -3.514 49.737 1.00 90.19 229 LEU A CA 1
ATOM 1827 C C . LEU A 1 229 ? -27.295 -3.627 50.044 1.00 90.19 229 LEU A C 1
ATOM 1829 O O . LEU A 1 229 ? -27.733 -3.354 51.164 1.00 90.19 229 LEU A O 1
ATOM 1833 N N . MET A 1 230 ? -28.089 -4.062 49.064 1.00 87.69 230 MET A N 1
ATOM 1834 C CA . MET A 1 230 ? -29.529 -4.246 49.230 1.00 87.69 230 MET A CA 1
ATOM 1835 C C . MET A 1 230 ? -29.849 -5.369 50.225 1.00 87.69 230 MET A C 1
ATOM 1837 O O . MET A 1 230 ? -30.704 -5.181 51.088 1.00 87.69 230 MET A O 1
ATOM 1841 N N . SER A 1 231 ? -29.122 -6.491 50.180 1.00 89.19 231 SER A N 1
ATOM 1842 C CA . SER A 1 231 ? -29.257 -7.575 51.166 1.00 89.19 231 SER A CA 1
ATOM 1843 C C . SER A 1 231 ? -28.896 -7.128 52.588 1.00 89.19 231 SER A C 1
ATOM 1845 O O . SER A 1 231 ? -29.623 -7.438 53.533 1.00 89.19 231 SER A O 1
ATOM 1847 N N . ALA A 1 232 ? -27.840 -6.321 52.747 1.00 88.12 232 ALA A N 1
ATOM 1848 C CA . ALA A 1 232 ? -27.452 -5.764 54.040 1.00 88.12 232 ALA A CA 1
ATOM 1849 C C . ALA A 1 232 ? -28.548 -4.842 54.600 1.00 88.12 232 ALA A C 1
ATOM 1851 O O . ALA A 1 232 ? -28.909 -4.934 55.775 1.00 88.12 232 ALA A O 1
ATOM 1852 N N . ARG A 1 233 ? -29.146 -4.008 53.740 1.00 88.62 233 ARG A N 1
ATOM 1853 C CA . ARG A 1 233 ? -30.257 -3.122 54.111 1.00 88.62 233 ARG A CA 1
ATOM 1854 C C . ARG A 1 233 ? -31.531 -3.894 54.471 1.00 88.62 233 ARG A C 1
ATOM 1856 O O . ARG A 1 233 ? -32.204 -3.523 55.429 1.00 88.62 233 ARG A O 1
ATOM 1863 N N . LEU A 1 234 ? -31.850 -4.973 53.751 1.00 88.19 234 LEU A N 1
ATOM 1864 C CA . LEU A 1 234 ? -32.965 -5.872 54.089 1.00 88.19 234 LEU A CA 1
ATOM 1865 C C . LEU A 1 234 ? -32.758 -6.533 55.460 1.00 88.19 234 LEU A C 1
ATOM 1867 O O . LEU A 1 234 ? -33.681 -6.561 56.270 1.00 88.19 234 LEU A O 1
ATOM 1871 N N . SER A 1 235 ? -31.542 -6.998 55.755 1.00 88.56 235 SER A N 1
ATOM 1872 C CA . SER A 1 235 ? -31.198 -7.573 57.063 1.00 88.56 235 SER A CA 1
ATOM 1873 C C . SER A 1 235 ? -31.349 -6.556 58.207 1.00 88.56 235 SER A C 1
ATOM 1875 O O . SER A 1 235 ? -31.940 -6.855 59.251 1.00 88.56 235 SER A O 1
ATOM 1877 N N . GLN A 1 236 ? -30.908 -5.312 57.988 1.00 88.81 236 GLN A N 1
ATOM 1878 C CA . GLN A 1 236 ? -31.115 -4.219 58.944 1.00 88.81 236 GLN A CA 1
ATOM 1879 C C . GLN A 1 236 ? -32.600 -3.912 59.161 1.00 88.81 236 GLN A C 1
ATOM 1881 O O . GLN A 1 236 ? -33.023 -3.775 60.309 1.00 88.81 236 GLN A O 1
ATOM 1886 N N . MET A 1 237 ? -33.402 -3.849 58.093 1.00 86.44 237 MET A N 1
ATOM 1887 C CA . MET A 1 237 ? -34.850 -3.647 58.217 1.00 86.44 237 MET A CA 1
ATOM 1888 C C . MET A 1 237 ? -35.521 -4.789 58.982 1.00 86.44 237 MET A C 1
ATOM 1890 O O . MET A 1 237 ? -36.329 -4.513 59.861 1.00 86.44 237 MET A O 1
ATOM 1894 N N . ASN A 1 238 ? -35.152 -6.048 58.732 1.00 88.50 238 ASN A N 1
ATOM 1895 C CA . ASN A 1 238 ? -35.676 -7.185 59.498 1.00 88.50 238 ASN A CA 1
ATOM 1896 C C . ASN A 1 238 ? -35.338 -7.075 60.990 1.00 88.50 238 ASN A C 1
ATOM 1898 O O . ASN A 1 238 ? -36.192 -7.323 61.837 1.00 88.50 238 ASN A O 1
ATOM 1902 N N . THR A 1 239 ? -34.119 -6.641 61.320 1.00 88.75 239 THR A N 1
ATOM 1903 C CA . THR A 1 239 ? -33.718 -6.395 62.713 1.00 88.75 239 THR A CA 1
ATOM 1904 C C . THR A 1 239 ? -34.547 -5.276 63.348 1.00 88.75 239 THR A C 1
ATOM 1906 O O . THR A 1 239 ? -35.029 -5.415 64.471 1.00 88.75 239 THR A O 1
ATOM 1909 N N . GLN A 1 240 ? -34.750 -4.167 62.632 1.00 85.12 240 GLN A N 1
ATOM 1910 C CA . GLN A 1 240 ? -35.571 -3.051 63.107 1.00 85.12 240 GLN A CA 1
ATOM 1911 C C . GLN A 1 240 ? -37.033 -3.458 63.307 1.00 85.12 240 GLN A C 1
ATOM 1913 O O . GLN A 1 240 ? -37.613 -3.124 64.337 1.00 85.12 240 GLN A O 1
ATOM 1918 N N . LEU A 1 241 ? -37.609 -4.214 62.369 1.00 85.62 241 LEU A N 1
ATOM 1919 C CA . LEU A 1 241 ? -38.962 -4.755 62.489 1.00 85.62 241 LEU A CA 1
ATOM 1920 C C . LEU A 1 241 ? -39.083 -5.695 63.691 1.00 85.62 241 LEU A C 1
ATOM 1922 O O . LEU A 1 241 ? -40.034 -5.568 64.454 1.00 85.62 241 LEU A O 1
ATOM 1926 N N . GLY A 1 242 ? -38.096 -6.566 63.923 1.00 86.56 242 GLY A N 1
ATOM 1927 C CA . GLY A 1 242 ? -38.047 -7.409 65.120 1.00 86.56 242 GLY A CA 1
ATOM 1928 C C . GLY A 1 242 ? -37.987 -6.595 66.417 1.00 86.56 242 GLY A C 1
ATOM 1929 O O . GLY A 1 242 ? -38.674 -6.914 67.383 1.00 86.56 242 GLY A O 1
ATOM 1930 N N . ASN A 1 243 ? -37.226 -5.498 66.441 1.00 83.00 243 ASN A N 1
ATOM 1931 C CA . ASN A 1 243 ? -37.171 -4.597 67.595 1.00 83.00 243 ASN A CA 1
ATOM 1932 C C . ASN A 1 243 ? -38.498 -3.865 67.834 1.00 83.00 243 ASN A C 1
ATOM 1934 O O . ASN A 1 243 ? -38.910 -3.730 68.984 1.00 83.00 243 ASN A O 1
ATOM 1938 N N . ILE A 1 244 ? -39.172 -3.417 66.769 1.00 78.81 244 ILE A N 1
ATOM 1939 C CA . ILE A 1 244 ? -40.509 -2.811 66.852 1.00 78.81 244 ILE A CA 1
ATOM 1940 C C . ILE A 1 244 ? -41.517 -3.838 67.369 1.00 78.81 244 ILE A C 1
ATOM 1942 O O . ILE A 1 244 ? -42.266 -3.521 68.287 1.00 78.81 244 ILE A O 1
ATOM 1946 N N . GLN A 1 245 ? -41.495 -5.070 66.851 1.00 80.31 245 GLN A N 1
ATOM 1947 C CA . GLN A 1 245 ? -42.358 -6.152 67.324 1.00 80.31 245 GLN A CA 1
ATOM 1948 C C . GLN A 1 245 ? -42.139 -6.419 68.819 1.00 80.31 245 GLN A C 1
ATOM 1950 O O . GLN A 1 245 ? -43.084 -6.377 69.597 1.00 80.31 245 GLN A O 1
ATOM 1955 N N . ASN A 1 246 ? -40.883 -6.556 69.249 1.00 79.38 246 ASN A N 1
ATOM 1956 C CA . ASN A 1 246 ? -40.543 -6.728 70.661 1.00 79.38 246 ASN A CA 1
ATOM 1957 C C . ASN A 1 246 ? -40.990 -5.541 71.534 1.00 79.38 246 ASN A C 1
ATOM 1959 O O . ASN A 1 246 ? -41.327 -5.728 72.702 1.00 79.38 246 ASN A O 1
ATOM 1963 N N . ALA A 1 247 ? -40.955 -4.314 71.008 1.00 73.31 247 ALA A N 1
ATOM 1964 C CA . ALA A 1 247 ? -41.430 -3.129 71.719 1.00 73.31 247 ALA A CA 1
ATOM 1965 C C . ALA A 1 247 ? -42.963 -3.097 71.826 1.00 73.31 247 ALA A C 1
ATOM 1967 O O . ALA A 1 247 ? -43.479 -2.707 72.872 1.00 73.31 247 ALA A O 1
ATOM 1968 N N . ILE A 1 248 ? -43.679 -3.531 70.784 1.00 72.19 248 ILE A N 1
ATOM 1969 C CA . ILE A 1 248 ? -45.139 -3.701 70.795 1.00 72.19 248 ILE A CA 1
ATOM 1970 C C . ILE A 1 248 ? -45.526 -4.751 71.840 1.00 72.19 248 ILE A C 1
ATOM 1972 O O . ILE A 1 248 ? -46.316 -4.449 72.732 1.00 72.19 248 ILE A O 1
ATOM 1976 N N . ASP A 1 249 ? -44.896 -5.926 71.803 1.00 75.31 249 ASP A N 1
ATOM 1977 C CA . ASP A 1 249 ? -45.180 -7.021 72.735 1.00 75.31 249 ASP A CA 1
ATOM 1978 C C . ASP A 1 249 ? -44.888 -6.613 74.192 1.00 75.31 249 ASP A C 1
ATOM 1980 O O . ASP A 1 249 ? -45.645 -6.942 75.104 1.00 75.31 249 ASP A O 1
ATOM 1984 N N . LYS A 1 250 ? -43.825 -5.828 74.429 1.00 69.12 250 LYS A N 1
ATOM 1985 C CA . LYS A 1 250 ? -43.505 -5.280 75.759 1.00 69.12 250 LYS A CA 1
ATOM 1986 C C . LYS A 1 250 ? -44.470 -4.188 76.225 1.00 69.12 250 LYS A C 1
ATOM 1988 O O . LYS A 1 250 ? -44.753 -4.126 77.419 1.00 69.12 250 LYS A O 1
ATOM 1993 N N . ASN A 1 251 ? -44.964 -3.333 75.330 1.00 61.22 251 ASN A N 1
ATOM 1994 C CA . ASN A 1 251 ? -45.915 -2.278 75.695 1.00 61.22 251 ASN A CA 1
ATOM 1995 C C . ASN A 1 251 ? -47.330 -2.820 75.956 1.00 61.22 251 ASN A C 1
ATOM 1997 O O . ASN A 1 251 ? -48.042 -2.249 76.779 1.00 61.22 251 ASN A O 1
ATOM 2001 N N . ASP A 1 252 ? -47.726 -3.934 75.332 1.00 56.72 252 ASP A N 1
ATOM 2002 C CA . ASP A 1 252 ? -49.041 -4.556 75.565 1.00 56.72 252 ASP A CA 1
ATOM 2003 C C . ASP A 1 252 ? -49.089 -5.424 76.849 1.00 56.72 252 ASP A C 1
ATOM 2005 O O . ASP A 1 252 ? -50.158 -5.763 77.357 1.00 56.72 252 ASP A O 1
ATOM 2009 N N . LEU A 1 253 ? -47.934 -5.727 77.457 1.00 53.53 253 LEU A N 1
ATOM 2010 C CA . LEU A 1 253 ? -47.836 -6.460 78.731 1.00 53.53 253 LEU A CA 1
ATOM 2011 C C . LEU A 1 253 ? -48.223 -5.623 79.969 1.00 53.53 253 LEU A C 1
ATOM 2013 O O . LEU A 1 253 ? -48.625 -6.186 80.990 1.00 53.53 253 LEU A O 1
ATOM 2017 N N . LEU A 1 254 ? -48.162 -4.289 79.895 1.00 53.72 254 LEU A N 1
ATOM 2018 C CA . LEU A 1 254 ? -48.507 -3.400 81.017 1.00 53.72 254 LEU A CA 1
ATOM 2019 C C . LEU A 1 254 ? -50.013 -3.099 81.133 1.00 53.72 254 LEU A C 1
ATOM 2021 O O . LEU A 1 254 ? -50.469 -2.713 82.207 1.00 53.72 254 LEU A O 1
ATOM 2025 N N . THR A 1 255 ? -50.812 -3.290 80.080 1.00 58.16 255 THR A N 1
ATOM 2026 C CA . THR A 1 255 ? -52.182 -2.739 80.023 1.00 58.16 255 THR A CA 1
ATOM 2027 C C . THR A 1 255 ? -53.301 -3.695 80.443 1.00 58.16 255 THR A C 1
ATOM 2029 O O . THR A 1 255 ? -54.397 -3.216 80.728 1.00 58.16 255 THR A O 1
ATOM 2032 N N . LYS A 1 256 ? -53.086 -5.018 80.539 1.00 57.47 256 LYS A N 1
ATOM 2033 C CA . LYS A 1 256 ? -54.179 -5.959 80.899 1.00 57.47 256 LYS A CA 1
ATOM 2034 C C . LYS A 1 256 ? -53.906 -6.904 82.067 1.00 57.47 256 LYS A C 1
ATOM 2036 O O . LYS A 1 256 ? -54.809 -7.104 82.875 1.00 57.47 256 LYS A O 1
ATOM 2041 N N . SER A 1 257 ? -52.703 -7.468 82.187 1.00 55.72 257 SER A N 1
ATOM 2042 C CA . SER A 1 257 ? -52.380 -8.362 83.315 1.00 55.72 257 SER A CA 1
ATOM 2043 C C . SER A 1 257 ? -51.857 -7.573 84.513 1.00 55.72 257 SER A C 1
ATOM 2045 O O . SER A 1 257 ? -52.449 -7.630 85.585 1.00 55.72 257 SER A O 1
ATOM 2047 N N . GLY A 1 258 ? -50.827 -6.743 84.306 1.00 59.53 258 GLY A N 1
ATOM 2048 C CA . GLY A 1 258 ? -50.206 -5.966 85.385 1.00 59.53 258 GLY A CA 1
ATOM 2049 C C . GLY A 1 258 ? -51.165 -4.989 86.067 1.00 59.53 258 GLY A C 1
ATOM 2050 O O . GLY A 1 258 ? -51.182 -4.907 87.289 1.00 59.53 258 GLY A O 1
ATOM 2051 N N . ALA A 1 259 ? -52.031 -4.315 85.304 1.00 57.78 259 ALA A N 1
ATOM 2052 C CA . ALA A 1 259 ? -53.042 -3.419 85.866 1.00 57.78 259 ALA A CA 1
ATOM 2053 C C . ALA A 1 259 ? -54.089 -4.167 86.709 1.00 57.78 259 ALA A C 1
ATOM 2055 O O . ALA A 1 259 ? -54.498 -3.672 87.754 1.00 57.78 259 ALA A O 1
ATOM 2056 N N . LYS A 1 260 ? -54.512 -5.370 86.295 1.00 60.03 260 LYS A N 1
ATOM 2057 C CA . LYS A 1 260 ? -55.477 -6.174 87.058 1.00 60.03 260 LYS A CA 1
ATOM 2058 C C . LYS A 1 260 ? -54.874 -6.656 88.374 1.00 60.03 260 LYS A C 1
ATOM 2060 O O . LYS A 1 260 ? -55.551 -6.589 89.398 1.00 60.03 260 LYS A O 1
ATOM 2065 N N . ASP A 1 261 ? -53.622 -7.095 88.352 1.00 68.88 261 ASP A N 1
ATOM 2066 C CA . ASP A 1 261 ? -52.927 -7.576 89.546 1.00 68.88 261 ASP A CA 1
ATOM 2067 C C . ASP A 1 261 ? -52.634 -6.413 90.508 1.00 68.88 261 ASP A C 1
ATOM 2069 O O . ASP A 1 261 ? -52.960 -6.499 91.689 1.00 68.88 261 ASP A O 1
ATOM 2073 N N . GLN A 1 262 ? -52.188 -5.261 89.994 1.00 68.88 262 GLN A N 1
ATOM 2074 C CA . GLN A 1 262 ? -51.996 -4.042 90.791 1.00 68.88 262 GLN A CA 1
ATOM 2075 C C . GLN A 1 262 ? -53.303 -3.495 91.378 1.00 68.88 262 GLN A C 1
ATOM 2077 O O . GLN A 1 262 ? -53.330 -3.107 92.543 1.00 68.88 262 GLN A O 1
ATOM 2082 N N . ILE A 1 263 ? -54.401 -3.487 90.614 1.00 71.06 263 ILE A N 1
ATOM 2083 C CA . ILE A 1 263 ? -55.726 -3.102 91.128 1.00 71.06 263 ILE A CA 1
ATOM 2084 C C . ILE A 1 263 ? -56.183 -4.096 92.198 1.00 71.06 263 ILE A C 1
ATOM 2086 O O . ILE A 1 263 ? -56.704 -3.687 93.231 1.00 71.06 263 ILE A O 1
ATOM 2090 N N . THR A 1 264 ? -55.971 -5.395 91.981 1.00 73.62 264 THR A N 1
ATOM 2091 C CA . THR A 1 264 ? -56.348 -6.435 92.947 1.00 73.62 264 THR A CA 1
ATOM 2092 C C . THR A 1 264 ? -55.576 -6.283 94.256 1.00 73.62 264 THR A C 1
ATOM 2094 O O . THR A 1 264 ? -56.167 -6.405 95.328 1.00 73.62 264 THR A O 1
ATOM 2097 N N . ASP A 1 265 ? -54.284 -5.978 94.188 1.00 77.56 265 ASP A N 1
ATOM 2098 C CA . ASP A 1 265 ? -53.444 -5.814 95.372 1.00 77.56 265 ASP A CA 1
ATOM 2099 C C . ASP A 1 265 ? -53.731 -4.498 96.107 1.00 77.56 265 ASP A C 1
ATOM 2101 O O . ASP A 1 265 ? -53.846 -4.509 97.332 1.00 77.56 265 ASP A O 1
ATOM 2105 N N . LEU A 1 266 ? -53.985 -3.399 95.386 1.00 74.94 266 LEU A N 1
ATOM 2106 C CA . LEU A 1 266 ? -54.454 -2.142 95.985 1.00 74.94 266 LEU A CA 1
ATOM 2107 C C . LEU A 1 266 ? -55.807 -2.310 96.690 1.00 74.94 266 LEU A C 1
ATOM 2109 O O . LEU A 1 266 ? -55.989 -1.794 97.790 1.00 74.94 266 LEU A O 1
ATOM 2113 N N . VAL A 1 267 ? -56.745 -3.058 96.097 1.00 75.75 267 VAL A N 1
ATOM 2114 C CA . VAL A 1 267 ? -58.048 -3.349 96.720 1.00 75.75 267 VAL A CA 1
ATOM 2115 C C . VAL A 1 267 ? -57.877 -4.209 97.975 1.00 75.75 267 VAL A C 1
ATOM 2117 O O . VAL A 1 267 ? -58.481 -3.906 99.002 1.00 75.75 267 VAL A O 1
ATOM 2120 N N . LYS A 1 268 ? -57.032 -5.249 97.938 1.00 78.25 268 LYS A N 1
ATOM 2121 C CA . LYS A 1 268 ? -56.735 -6.075 99.123 1.00 78.25 268 LYS A CA 1
ATOM 2122 C C . LYS A 1 268 ? -56.096 -5.262 100.245 1.00 78.25 268 LYS A C 1
ATOM 2124 O O . LYS A 1 268 ? -56.461 -5.445 101.402 1.00 78.25 268 LYS A O 1
ATOM 2129 N N . GLN A 1 269 ? -55.170 -4.369 99.911 1.00 75.94 269 GLN A N 1
ATOM 2130 C CA . GLN A 1 269 ? -54.485 -3.533 100.889 1.00 75.94 269 GLN A CA 1
ATOM 2131 C C . GLN A 1 269 ? -55.429 -2.487 101.497 1.00 75.94 269 GLN A C 1
ATOM 2133 O O . GLN A 1 269 ? -55.478 -2.340 102.712 1.00 75.94 269 GLN A O 1
ATOM 2138 N N . ALA A 1 270 ? -56.284 -1.857 100.687 1.00 67.62 270 ALA A N 1
ATOM 2139 C CA . ALA A 1 270 ? -57.301 -0.924 101.175 1.00 67.62 270 ALA A CA 1
ATOM 2140 C C . ALA A 1 270 ? -58.361 -1.585 102.085 1.00 67.62 270 ALA A C 1
ATOM 2142 O O . ALA A 1 270 ? -58.879 -0.932 102.994 1.00 67.62 270 ALA A O 1
ATOM 2143 N N . LEU A 1 271 ? -58.666 -2.872 101.866 1.00 72.31 271 LEU A N 1
ATOM 2144 C CA . LEU A 1 271 ? -59.510 -3.690 102.749 1.00 72.31 271 LEU A CA 1
ATOM 2145 C C . LEU A 1 271 ? -58.795 -4.075 104.056 1.00 72.31 271 LEU A C 1
ATOM 2147 O O . LEU A 1 271 ? -59.423 -4.082 105.111 1.00 72.31 271 LEU A O 1
ATOM 2151 N N . ALA A 1 272 ? -57.500 -4.400 103.998 1.00 72.69 272 ALA A N 1
ATOM 2152 C CA . ALA A 1 272 ? -56.709 -4.789 105.168 1.00 72.69 272 ALA A CA 1
ATOM 2153 C C . ALA A 1 272 ? -56.408 -3.602 106.098 1.00 72.69 272 ALA A C 1
ATOM 2155 O O . ALA A 1 272 ? -56.470 -3.742 107.318 1.00 72.69 272 ALA A O 1
ATOM 2156 N N . ASP A 1 273 ? -56.153 -2.428 105.521 1.00 73.00 273 ASP A N 1
ATOM 2157 C CA . ASP A 1 273 ? -55.762 -1.217 106.248 1.00 73.00 273 ASP A CA 1
ATOM 2158 C C . ASP A 1 273 ? -56.985 -0.398 106.721 1.00 73.00 273 ASP A C 1
ATOM 2160 O O . ASP A 1 273 ? -56.848 0.732 107.189 1.00 73.00 273 ASP A O 1
ATOM 2164 N N . GLY A 1 274 ? -58.203 -0.947 106.588 1.00 66.31 274 GLY A N 1
ATOM 2165 C CA . GLY A 1 274 ? -59.454 -0.354 107.082 1.00 66.31 274 GLY A CA 1
ATOM 2166 C C . GLY A 1 274 ? -59.901 0.916 106.352 1.00 66.31 274 GLY A C 1
ATOM 2167 O O . GLY A 1 274 ? -60.777 1.629 106.833 1.00 66.31 274 GLY A O 1
ATOM 2168 N N . THR A 1 275 ? -59.303 1.218 105.195 1.00 65.75 275 THR A N 1
ATOM 2169 C CA . THR A 1 275 ? -59.643 2.402 104.387 1.00 65.75 275 THR A CA 1
ATOM 2170 C C . THR A 1 275 ? -60.963 2.206 103.628 1.00 65.75 275 THR A C 1
ATOM 2172 O O . THR A 1 275 ? -61.658 3.172 103.324 1.00 65.75 275 THR A O 1
ATOM 2175 N N . ILE A 1 276 ? -61.329 0.951 103.349 1.00 65.50 276 ILE A N 1
ATOM 2176 C CA . ILE A 1 276 ? -62.654 0.542 102.873 1.00 65.50 276 ILE A CA 1
ATOM 2177 C C . ILE A 1 276 ? -63.365 -0.173 104.029 1.00 65.50 276 ILE A C 1
ATOM 2179 O O . ILE A 1 276 ? -63.002 -1.300 104.364 1.00 65.50 276 ILE A O 1
ATOM 2183 N N . ASP A 1 277 ? -64.388 0.450 104.623 1.00 65.38 277 ASP A N 1
ATOM 2184 C CA . ASP A 1 277 ? -65.247 -0.221 105.605 1.00 65.38 277 ASP A CA 1
ATOM 2185 C C . ASP A 1 277 ? -66.346 -1.015 104.882 1.00 65.38 277 ASP A C 1
ATOM 2187 O O . ASP A 1 277 ? -67.260 -0.463 104.264 1.00 65.38 277 ASP A O 1
ATOM 2191 N N . ILE A 1 278 ? -66.263 -2.344 104.958 1.00 63.88 278 ILE A N 1
ATOM 2192 C CA . ILE A 1 278 ? -67.272 -3.256 104.402 1.00 63.88 278 ILE A CA 1
ATOM 2193 C C . ILE A 1 278 ? -68.650 -3.004 105.041 1.00 63.88 278 ILE A C 1
ATOM 2195 O O . ILE A 1 278 ? -69.677 -3.220 104.392 1.00 63.88 278 ILE A O 1
ATOM 2199 N N . ASN A 1 279 ? -68.702 -2.513 106.283 1.00 63.19 279 ASN A N 1
ATOM 2200 C CA . ASN A 1 279 ? -69.963 -2.254 106.969 1.00 63.19 279 ASN A CA 1
ATOM 2201 C C . ASN A 1 279 ? -70.750 -1.110 106.320 1.00 63.19 279 ASN A C 1
ATOM 2203 O O . ASN A 1 279 ? -71.970 -1.224 106.222 1.00 63.19 279 ASN A O 1
ATOM 2207 N N . ASP A 1 280 ? -70.090 -0.074 105.795 1.00 63.91 280 ASP A N 1
ATOM 2208 C CA . ASP A 1 280 ? -70.759 1.020 105.073 1.00 63.91 280 ASP A CA 1
ATOM 2209 C C . ASP A 1 280 ? -71.378 0.543 103.751 1.00 63.91 280 ASP A C 1
ATOM 2211 O O . ASP A 1 280 ? -72.465 0.976 103.362 1.00 63.91 280 ASP A O 1
ATOM 2215 N N . ILE A 1 281 ? -70.732 -0.416 103.085 1.00 62.62 281 ILE A N 1
ATOM 2216 C CA . ILE A 1 281 ? -71.224 -1.020 101.839 1.00 62.62 281 ILE A CA 1
ATOM 2217 C C . ILE A 1 281 ? -72.412 -1.953 102.119 1.00 62.62 281 ILE A C 1
ATOM 2219 O O . ILE A 1 281 ? -73.403 -1.933 101.391 1.00 62.62 281 ILE A O 1
ATOM 2223 N N . ILE A 1 282 ? -72.362 -2.736 103.202 1.00 59.69 282 ILE A N 1
ATOM 2224 C CA . ILE A 1 282 ? -73.469 -3.611 103.630 1.00 59.69 282 ILE A CA 1
ATOM 2225 C C . ILE A 1 282 ? -74.684 -2.794 104.105 1.00 59.69 282 ILE A C 1
ATOM 2227 O O . ILE A 1 282 ? -75.820 -3.256 103.991 1.00 59.69 282 ILE A O 1
ATOM 2231 N N . GLN A 1 283 ? -74.480 -1.581 104.622 1.00 62.47 283 GLN A N 1
ATOM 2232 C CA . GLN A 1 283 ? -75.566 -0.691 105.054 1.00 62.47 283 GLN A CA 1
ATOM 2233 C C . GLN A 1 283 ? -76.306 -0.026 103.882 1.00 62.47 283 GLN A C 1
ATOM 2235 O O . GLN A 1 283 ? -77.404 0.496 104.089 1.00 62.47 283 GLN A O 1
ATOM 2240 N N . GLN A 1 284 ? -75.777 -0.075 102.652 1.00 67.06 284 GLN A N 1
ATOM 2241 C CA . GLN A 1 284 ? -76.506 0.410 101.480 1.00 67.06 284 GLN A CA 1
ATOM 2242 C C . GLN A 1 284 ? -77.768 -0.430 101.250 1.00 67.06 284 GLN A C 1
ATOM 2244 O O . GLN A 1 284 ? -77.725 -1.662 101.184 1.00 67.06 284 GLN A O 1
ATOM 2249 N N . ALA A 1 285 ? -78.911 0.252 101.131 1.00 63.94 285 ALA A N 1
ATOM 2250 C CA . ALA A 1 285 ? -80.238 -0.366 101.112 1.00 63.94 285 ALA A CA 1
ATOM 2251 C C . ALA A 1 285 ? -80.385 -1.462 100.041 1.00 63.94 285 ALA A C 1
ATOM 2253 O O . ALA A 1 285 ? -80.998 -2.501 100.298 1.00 63.94 285 ALA A O 1
ATOM 2254 N N . ASP A 1 286 ? -79.764 -1.272 98.876 1.00 73.62 286 ASP A N 1
ATOM 2255 C CA . ASP A 1 286 ? -79.820 -2.220 97.760 1.00 73.62 286 ASP A CA 1
ATOM 2256 C C . ASP A 1 286 ? -79.038 -3.511 98.038 1.00 73.62 286 ASP A C 1
ATOM 2258 O O . ASP A 1 286 ? -79.489 -4.613 97.705 1.00 73.62 286 ASP A O 1
ATOM 2262 N N . VAL A 1 287 ? -77.892 -3.398 98.712 1.00 70.19 287 VAL A N 1
ATOM 2263 C CA . VAL A 1 287 ? -77.056 -4.541 99.100 1.00 70.19 287 VAL A CA 1
ATOM 2264 C C . VAL A 1 287 ? -77.742 -5.328 100.213 1.00 70.19 287 VAL A C 1
ATOM 2266 O O . VAL A 1 287 ? -77.858 -6.549 100.132 1.00 70.19 287 VAL A O 1
ATOM 2269 N N . ARG A 1 288 ? -78.305 -4.634 101.206 1.00 65.00 288 ARG A N 1
ATOM 2270 C CA . ARG A 1 288 ? -79.085 -5.242 102.293 1.00 65.00 288 ARG A CA 1
ATOM 2271 C C . ARG A 1 288 ? -80.322 -5.984 101.795 1.00 65.00 288 ARG A C 1
ATOM 2273 O O . ARG A 1 288 ? -80.564 -7.109 102.221 1.00 65.00 288 ARG A O 1
ATOM 2280 N N . SER A 1 289 ? -81.065 -5.382 100.865 1.00 69.38 289 SER A N 1
ATOM 2281 C CA . SER A 1 289 ? -82.219 -6.002 100.195 1.00 69.38 289 SER A CA 1
ATOM 2282 C C . SER A 1 289 ? -81.817 -7.267 99.436 1.00 69.38 289 SER A C 1
ATOM 2284 O O . SER A 1 289 ? -82.498 -8.290 99.497 1.00 69.38 289 SER A O 1
ATOM 2286 N N . SER A 1 290 ? -80.670 -7.230 98.759 1.00 73.56 290 SER A N 1
ATOM 2287 C CA . SER A 1 290 ? -80.146 -8.384 98.026 1.00 73.56 290 SER A CA 1
ATOM 2288 C C . SER A 1 290 ? -79.703 -9.509 98.967 1.00 73.56 290 SER A C 1
ATOM 2290 O O . SER A 1 290 ? -79.997 -10.675 98.708 1.00 73.56 290 SER A O 1
ATOM 2292 N N . ILE A 1 291 ? -79.063 -9.172 100.090 1.00 71.06 291 ILE A N 1
ATOM 2293 C CA . ILE A 1 291 ? -78.649 -10.139 101.113 1.00 71.06 291 ILE A CA 1
ATOM 2294 C C . ILE A 1 291 ? -79.861 -10.747 101.831 1.00 71.06 291 ILE A C 1
ATOM 2296 O O . ILE A 1 291 ? -79.863 -11.954 102.051 1.00 71.06 291 ILE A O 1
ATOM 2300 N N . SER A 1 292 ? -80.906 -9.973 102.158 1.00 69.38 292 SER A N 1
ATOM 2301 C CA . SER A 1 292 ? -82.110 -10.522 102.813 1.00 69.38 292 SER A CA 1
ATOM 2302 C C . SER A 1 292 ? -82.818 -11.537 101.912 1.00 69.38 292 SER A C 1
ATOM 2304 O O . SER A 1 292 ? -83.104 -12.653 102.346 1.00 69.38 292 SER A O 1
ATOM 2306 N N . LYS A 1 293 ? -82.964 -11.206 100.620 1.00 73.38 293 LYS A N 1
ATOM 2307 C CA . LYS A 1 293 ? -83.522 -12.111 99.605 1.00 73.38 293 LYS A CA 1
ATOM 2308 C C . LYS A 1 293 ? -82.735 -13.416 99.483 1.00 73.38 293 LYS A C 1
ATOM 2310 O O . LYS A 1 293 ? -83.332 -14.461 99.252 1.00 73.38 293 LYS A O 1
ATOM 2315 N N . LEU A 1 294 ? -81.412 -13.363 99.638 1.00 70.75 294 LEU A N 1
ATOM 2316 C CA . LEU A 1 294 ? -80.537 -14.541 99.632 1.00 70.75 294 LEU A CA 1
ATOM 2317 C C . LEU A 1 294 ? -80.587 -15.329 100.949 1.00 70.75 294 LEU A C 1
ATOM 2319 O O . LEU A 1 294 ? -80.468 -16.551 100.929 1.00 70.75 294 LEU A O 1
ATOM 2323 N N . ALA A 1 295 ? -80.779 -14.649 102.079 1.00 70.56 295 ALA A N 1
ATOM 2324 C CA . ALA A 1 295 ? -80.870 -15.255 103.405 1.00 70.56 295 ALA A CA 1
ATOM 2325 C C . ALA A 1 295 ? -82.254 -15.860 103.713 1.00 70.56 295 ALA A C 1
ATOM 2327 O O . ALA A 1 295 ? -82.423 -16.473 104.765 1.00 70.56 295 ALA A O 1
ATOM 2328 N N . GLY A 1 296 ? -83.227 -15.718 102.806 1.00 58.88 296 GLY A N 1
ATOM 2329 C CA . GLY A 1 296 ? -84.560 -16.308 102.943 1.00 58.88 296 GLY A CA 1
ATOM 2330 C C . GLY A 1 296 ? -85.481 -15.596 103.939 1.00 58.88 296 GLY A C 1
ATOM 2331 O O . GLY A 1 296 ? -86.445 -16.216 104.382 1.00 58.88 296 GLY A O 1
ATOM 2332 N N . ASN A 1 297 ? -85.198 -14.325 104.263 1.00 52.66 297 ASN A N 1
ATOM 2333 C CA . ASN A 1 297 ? -86.065 -13.431 105.044 1.00 52.66 297 ASN A CA 1
ATOM 2334 C C . ASN A 1 297 ? -86.592 -12.272 104.188 1.00 52.66 297 ASN A C 1
ATOM 2336 O O . ASN A 1 297 ? -85.765 -11.547 103.573 1.00 52.66 297 ASN A O 1
#